Protein AF-A0A495JMK6-F1 (afdb_monomer)

Organism: NCBI:txid589240

Structure (mmCIF, N/CA/C/O backbone):
data_AF-A0A495JMK6-F1
#
_entry.id   AF-A0A495JMK6-F1
#
loop_
_atom_site.group_PDB
_atom_site.id
_atom_site.type_symbol
_atom_site.label_atom_id
_atom_site.label_alt_id
_atom_site.label_comp_id
_atom_site.label_asym_id
_atom_site.label_entity_id
_atom_site.label_seq_id
_atom_site.pdbx_PDB_ins_code
_atom_site.Cartn_x
_atom_site.Cartn_y
_atom_site.Cartn_z
_atom_site.occupancy
_atom_site.B_iso_or_equiv
_atom_site.auth_seq_id
_atom_site.auth_comp_id
_atom_site.auth_asym_id
_atom_site.auth_atom_id
_atom_site.pdbx_PDB_model_num
ATOM 1 N N . MET A 1 1 ? -6.808 -13.377 53.550 1.00 47.50 1 MET A N 1
ATOM 2 C CA . MET A 1 1 ? -8.265 -13.327 53.298 1.00 47.50 1 MET A CA 1
ATOM 3 C C . MET A 1 1 ? -8.614 -11.892 52.942 1.00 47.50 1 MET A C 1
ATOM 5 O O . MET A 1 1 ? -8.334 -11.019 53.750 1.00 47.50 1 MET A O 1
ATOM 9 N N . ALA A 1 2 ? -9.117 -11.623 51.736 1.00 49.78 2 ALA A N 1
ATOM 10 C CA . ALA A 1 2 ? -9.591 -10.285 51.379 1.00 49.78 2 ALA A CA 1
ATOM 11 C C . ALA A 1 2 ? -10.940 -10.031 52.078 1.00 49.78 2 ALA A C 1
ATOM 13 O O . ALA A 1 2 ? -11.838 -10.871 51.999 1.00 49.78 2 ALA A O 1
ATOM 14 N N . ASN A 1 3 ? -11.061 -8.921 52.811 1.00 54.66 3 ASN A N 1
ATOM 15 C CA . ASN A 1 3 ? -12.271 -8.566 53.557 1.00 54.66 3 ASN A CA 1
ATOM 16 C C . ASN A 1 3 ? -13.460 -8.362 52.602 1.00 54.66 3 ASN A C 1
ATOM 18 O O . ASN A 1 3 ? -13.374 -7.572 51.668 1.00 54.66 3 ASN A O 1
ATOM 22 N N . ARG A 1 4 ? -14.594 -9.028 52.868 1.00 61.31 4 ARG A N 1
ATOM 23 C CA . ARG A 1 4 ? -15.828 -8.992 52.044 1.00 61.31 4 ARG A CA 1
ATOM 24 C C . ARG A 1 4 ? -16.606 -7.660 52.111 1.00 61.31 4 ARG A C 1
ATOM 26 O O . ARG A 1 4 ? -17.720 -7.598 51.608 1.00 61.31 4 ARG A O 1
ATOM 33 N N . TRP A 1 5 ? -16.046 -6.617 52.732 1.00 75.12 5 TRP A N 1
ATOM 34 C CA . TRP A 1 5 ? -16.761 -5.381 53.106 1.00 75.12 5 TRP A CA 1
ATOM 35 C C . TRP A 1 5 ? -16.045 -4.085 52.698 1.00 75.12 5 TRP A C 1
ATOM 37 O O . TRP A 1 5 ? -16.540 -3.001 52.982 1.00 75.12 5 TRP A O 1
ATOM 47 N N . THR A 1 6 ? -14.868 -4.172 52.075 1.00 71.94 6 THR A N 1
ATOM 48 C CA . THR A 1 6 ? -14.060 -3.004 51.690 1.00 71.94 6 THR A CA 1
ATOM 49 C C . THR A 1 6 ? -13.760 -3.052 50.200 1.00 71.94 6 THR A C 1
ATOM 51 O O . THR A 1 6 ? -13.301 -4.082 49.708 1.00 71.94 6 THR A O 1
ATOM 54 N N . ALA A 1 7 ? -13.974 -1.941 49.498 1.00 77.38 7 ALA A N 1
ATOM 55 C CA . ALA A 1 7 ? -13.618 -1.777 48.094 1.00 77.38 7 ALA A CA 1
ATOM 56 C C . ALA A 1 7 ? -12.805 -0.490 47.910 1.00 77.38 7 ALA A C 1
ATOM 58 O O . ALA A 1 7 ? -13.081 0.520 48.555 1.00 77.38 7 ALA A O 1
ATOM 59 N N . GLU A 1 8 ? -11.808 -0.533 47.028 1.00 78.25 8 GLU A N 1
ATOM 60 C CA . GLU A 1 8 ? -11.031 0.640 46.633 1.00 78.25 8 GLU A CA 1
ATOM 61 C C . GLU A 1 8 ? -11.663 1.265 45.383 1.00 78.25 8 GLU A C 1
ATOM 63 O O . GLU A 1 8 ? -11.831 0.597 44.360 1.00 78.25 8 GLU A O 1
ATOM 68 N N . PHE A 1 9 ? -12.017 2.548 45.459 1.00 80.38 9 PHE A N 1
ATOM 69 C CA . PHE A 1 9 ? -12.472 3.321 44.307 1.00 80.38 9 PHE A CA 1
ATOM 70 C C . PHE A 1 9 ? -11.291 4.074 43.692 1.00 80.38 9 PHE A C 1
ATOM 72 O O . PHE A 1 9 ? -10.585 4.805 44.385 1.00 80.38 9 PHE A O 1
ATOM 79 N N . ARG A 1 10 ? -11.100 3.937 42.377 1.00 77.12 10 ARG A N 1
ATOM 80 C CA . ARG A 1 10 ? -10.147 4.743 41.605 1.00 77.12 10 ARG A CA 1
ATOM 81 C C . ARG A 1 10 ? -10.838 5.327 40.380 1.00 77.12 10 ARG A C 1
ATOM 83 O O . ARG A 1 10 ? -11.363 4.580 39.555 1.00 77.12 10 ARG A O 1
ATOM 90 N N . LEU A 1 11 ? -10.794 6.652 40.239 1.00 76.50 11 LEU A N 1
ATOM 91 C CA . LEU A 1 11 ? -11.225 7.330 39.019 1.00 76.50 11 LEU A CA 1
ATOM 92 C C . LEU A 1 11 ? -10.199 7.059 37.911 1.00 76.50 11 LEU A C 1
ATOM 94 O O . LEU A 1 11 ? -9.022 7.384 38.054 1.00 76.50 11 LEU A O 1
ATOM 98 N N . SER A 1 12 ? -10.642 6.468 36.803 1.00 82.12 12 SER A N 1
ATOM 99 C CA . SER A 1 12 ? -9.802 6.225 35.630 1.00 82.12 12 SER A CA 1
ATOM 100 C C . SER A 1 12 ? -10.401 6.925 34.419 1.00 82.12 12 SER A C 1
ATOM 102 O O . SER A 1 12 ? -11.342 6.428 33.804 1.00 82.12 12 SER A O 1
ATOM 104 N N . ILE A 1 13 ? -9.824 8.077 34.075 1.00 80.94 13 ILE A N 1
ATOM 105 C CA . ILE A 1 13 ? -10.216 8.873 32.903 1.00 80.94 13 ILE A CA 1
ATOM 106 C C . ILE A 1 13 ? -10.044 8.049 31.621 1.00 80.94 13 ILE A C 1
ATOM 108 O O . ILE A 1 13 ? -10.925 8.023 30.772 1.00 80.94 13 ILE A O 1
ATOM 112 N N . THR A 1 14 ? -8.946 7.301 31.512 1.00 81.56 14 THR A N 1
ATOM 113 C CA . THR A 1 14 ? -8.650 6.456 30.348 1.00 81.56 14 THR A CA 1
ATOM 114 C C . THR A 1 14 ? -9.650 5.319 30.171 1.00 81.56 14 THR A C 1
ATOM 116 O O . THR A 1 14 ? -10.074 5.049 29.051 1.00 81.56 14 THR A O 1
ATOM 119 N N . ARG A 1 15 ? -10.074 4.664 31.259 1.00 81.12 15 ARG A N 1
ATOM 120 C CA . ARG A 1 15 ? -11.127 3.645 31.194 1.00 81.12 15 ARG A CA 1
ATOM 121 C C . ARG A 1 15 ? -12.468 4.262 30.804 1.00 81.12 15 ARG A C 1
ATOM 123 O O . ARG A 1 15 ? -13.121 3.729 29.917 1.00 81.12 15 ARG A O 1
ATOM 130 N N . ALA A 1 16 ? -12.841 5.382 31.423 1.00 86.00 16 ALA A N 1
ATOM 131 C CA . ALA A 1 16 ? -14.082 6.081 31.103 1.00 86.00 16 ALA A CA 1
ATOM 132 C C . ALA A 1 16 ? -14.129 6.510 29.626 1.00 86.00 16 ALA A C 1
ATOM 134 O O . ALA A 1 16 ? -15.129 6.267 28.959 1.00 86.00 16 ALA A O 1
ATOM 135 N N . LEU A 1 17 ? -13.026 7.046 29.089 1.00 86.12 17 LEU A N 1
ATOM 136 C CA . LEU A 1 17 ? -12.910 7.407 27.675 1.00 86.12 17 LEU A CA 1
ATOM 137 C C . LEU A 1 17 ? -13.029 6.181 26.758 1.00 86.12 17 LEU A C 1
ATOM 139 O O . LEU A 1 17 ? -13.771 6.220 25.782 1.00 86.12 17 LEU A O 1
ATOM 143 N N . ALA A 1 18 ? -12.346 5.077 27.081 1.00 86.00 18 ALA A N 1
ATOM 144 C CA . ALA A 1 18 ? -12.454 3.825 26.325 1.00 86.00 18 ALA A CA 1
ATOM 145 C C . ALA A 1 18 ? -13.893 3.282 26.314 1.00 86.00 18 ALA A C 1
ATOM 147 O O . ALA A 1 18 ? -14.382 2.799 25.292 1.00 86.00 18 ALA A O 1
ATOM 148 N N . ASP A 1 19 ? -14.568 3.353 27.464 1.00 87.94 19 ASP A N 1
ATOM 149 C CA . ASP A 1 19 ? -15.947 2.912 27.631 1.00 87.94 19 ASP A CA 1
ATOM 150 C C . ASP A 1 19 ? -16.909 3.794 26.836 1.00 87.94 19 ASP A C 1
ATOM 152 O O . ASP A 1 19 ? -17.755 3.261 26.117 1.00 87.94 19 ASP A O 1
ATOM 156 N N . GLN A 1 20 ? -16.728 5.113 26.884 1.00 90.06 20 GLN A N 1
ATOM 157 C CA . GLN A 1 20 ? -17.524 6.065 26.121 1.00 90.06 20 GLN A CA 1
ATOM 158 C C . GLN A 1 20 ? -17.320 5.892 24.613 1.00 90.06 20 GLN A C 1
ATOM 160 O O . GLN A 1 20 ? -18.305 5.764 23.899 1.00 90.06 20 GLN A O 1
ATOM 165 N N . LEU A 1 21 ? -16.077 5.785 24.127 1.00 90.69 21 LEU A N 1
ATOM 166 C CA . LEU A 1 21 ? -15.790 5.547 22.706 1.00 90.69 21 LEU A CA 1
ATOM 167 C C . LEU A 1 21 ? -16.432 4.252 22.200 1.00 90.69 21 LEU A C 1
ATOM 169 O O . LEU A 1 21 ? -17.079 4.253 21.156 1.00 90.69 21 LEU A O 1
ATOM 173 N N . ALA A 1 22 ? -16.289 3.155 22.949 1.00 89.19 22 ALA A N 1
ATOM 174 C CA . ALA A 1 22 ? -16.908 1.883 22.586 1.00 89.19 22 ALA A CA 1
ATOM 175 C C . ALA A 1 22 ? -18.442 1.976 22.593 1.00 89.19 22 ALA A C 1
ATOM 177 O O . ALA A 1 22 ? -19.087 1.424 21.710 1.00 89.19 22 ALA A O 1
ATOM 178 N N . THR A 1 23 ? -19.021 2.702 23.553 1.00 92.50 23 THR A N 1
ATOM 179 C CA . THR A 1 23 ? -20.473 2.930 23.631 1.00 92.50 23 THR A CA 1
ATOM 180 C C . THR A 1 23 ? -20.973 3.782 22.465 1.00 92.50 23 THR A C 1
ATOM 182 O O . THR A 1 23 ? -22.038 3.498 21.932 1.00 92.50 23 THR A O 1
ATOM 185 N N . THR A 1 24 ? -20.202 4.783 22.029 1.00 93.62 24 THR A N 1
ATOM 186 C CA . THR A 1 24 ? -20.526 5.611 20.858 1.00 93.62 24 THR A CA 1
ATOM 187 C C . THR A 1 24 ? -20.427 4.821 19.553 1.00 93.62 24 THR A C 1
ATOM 189 O O . THR A 1 24 ? -21.242 5.028 18.662 1.00 93.62 24 THR A O 1
ATOM 192 N N . LEU A 1 25 ? -19.452 3.911 19.435 1.00 92.94 25 LEU A N 1
ATOM 193 C CA . LEU A 1 25 ? -19.266 3.065 18.249 1.00 92.94 25 LEU A CA 1
ATOM 194 C C . LEU A 1 25 ? -20.298 1.930 18.155 1.00 92.94 25 LEU A C 1
ATOM 196 O O . LEU A 1 25 ? -20.693 1.569 17.053 1.00 92.94 25 LEU A O 1
ATOM 200 N N . ALA A 1 26 ? -20.728 1.360 19.285 1.00 90.94 26 ALA A N 1
ATOM 201 C CA . ALA A 1 26 ? -21.578 0.167 19.335 1.00 90.94 26 ALA A CA 1
ATOM 202 C C . ALA A 1 26 ? -22.909 0.242 18.552 1.00 90.94 26 ALA A C 1
ATOM 204 O O . ALA A 1 26 ? -23.259 -0.765 17.941 1.00 90.94 26 ALA A O 1
ATOM 205 N N . PRO A 1 27 ? -23.668 1.358 18.554 1.00 93.88 27 PRO A N 1
ATOM 206 C CA . PRO A 1 27 ? -24.923 1.441 17.809 1.00 93.88 27 PRO A CA 1
ATOM 207 C C . PRO A 1 27 ? -24.740 1.797 16.326 1.00 93.88 27 PRO A C 1
ATOM 209 O O . PRO A 1 27 ? -25.738 1.872 15.613 1.00 93.88 27 PRO A O 1
ATOM 212 N N . LEU A 1 28 ? -23.515 2.079 15.863 1.00 96.06 28 LEU A N 1
ATOM 213 C CA . LEU A 1 28 ? -23.278 2.478 14.477 1.00 96.06 28 LEU A CA 1
AT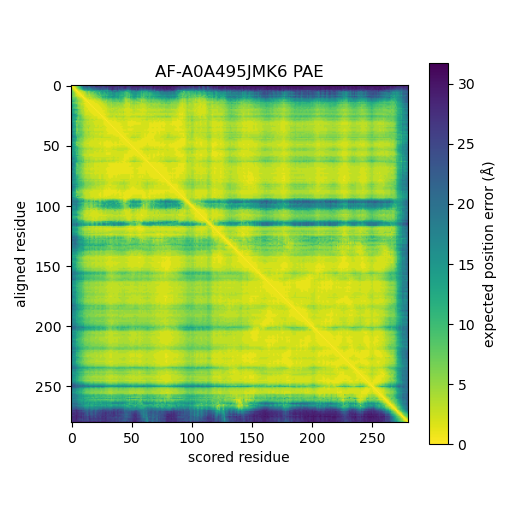OM 214 C C . LEU A 1 28 ? -23.395 1.277 13.536 1.00 96.06 28 LEU A C 1
ATOM 216 O O . LEU A 1 28 ? -22.843 0.208 13.796 1.00 96.06 28 LEU A O 1
ATOM 220 N N . GLU A 1 29 ? -24.065 1.485 12.407 1.00 95.81 29 GLU A N 1
ATOM 221 C CA . GLU A 1 29 ? -24.092 0.526 11.309 1.00 95.81 29 GLU A CA 1
ATOM 222 C C . GLU A 1 29 ? -22.813 0.654 10.474 1.00 95.81 29 GLU A C 1
ATOM 224 O O . GLU A 1 29 ? -22.402 1.758 10.108 1.00 95.81 29 GLU A O 1
ATOM 229 N N . ALA A 1 30 ? -22.159 -0.475 10.197 1.00 97.31 30 ALA A N 1
ATOM 230 C CA . ALA A 1 30 ? -20.905 -0.482 9.458 1.00 97.31 30 ALA A CA 1
ATOM 231 C C . ALA A 1 30 ? -21.151 -0.219 7.966 1.00 97.31 30 ALA A C 1
ATOM 233 O O . ALA A 1 30 ? -21.828 -0.993 7.290 1.00 97.31 30 ALA A O 1
ATOM 234 N N . ALA A 1 31 ? -20.564 0.857 7.444 1.00 98.00 31 ALA A N 1
ATOM 235 C CA . ALA A 1 31 ? -20.679 1.245 6.044 1.00 98.00 31 ALA A CA 1
ATOM 236 C C . ALA A 1 31 ? -19.650 0.500 5.169 1.00 98.00 31 ALA A C 1
ATOM 238 O O . ALA A 1 31 ? -18.552 0.205 5.648 1.00 98.00 31 ALA A O 1
ATOM 239 N N . PRO A 1 32 ? -19.952 0.204 3.891 1.00 98.38 32 PRO A N 1
ATOM 240 C CA . PRO A 1 32 ? -18.970 -0.269 2.910 1.00 98.38 32 PRO A CA 1
ATOM 241 C C . PRO A 1 32 ? -17.727 0.615 2.845 1.00 98.38 32 PRO A C 1
ATOM 243 O O . PRO A 1 32 ? -17.835 1.838 2.778 1.00 98.38 32 PRO A O 1
ATOM 246 N N . LEU A 1 33 ? -16.537 0.005 2.834 1.00 98.31 33 LEU A N 1
ATOM 247 C CA . LEU A 1 33 ? -15.295 0.731 2.574 1.00 98.31 33 LEU A CA 1
ATOM 248 C C . LEU A 1 33 ? -15.191 1.007 1.067 1.00 98.31 33 LEU A C 1
ATOM 250 O O . LEU A 1 33 ? -14.477 0.313 0.354 1.00 98.31 33 LEU A O 1
ATOM 254 N N . THR A 1 34 ? -15.945 1.993 0.581 1.00 97.69 34 THR A N 1
ATOM 255 C CA . THR A 1 34 ? -15.958 2.420 -0.827 1.00 97.69 34 THR A CA 1
ATOM 256 C C . THR A 1 34 ? -15.746 3.929 -0.942 1.00 97.69 34 THR A C 1
ATOM 258 O O . THR A 1 34 ? -16.022 4.653 0.024 1.00 97.69 34 THR A O 1
ATOM 261 N N . PRO A 1 35 ? -15.283 4.445 -2.098 1.00 97.38 35 PRO A N 1
ATOM 262 C CA . PRO A 1 35 ? -15.069 5.878 -2.288 1.00 97.38 35 PRO A CA 1
ATOM 263 C C . PRO A 1 35 ? -16.330 6.708 -2.024 1.00 97.38 35 PRO A C 1
ATOM 265 O O . PRO A 1 35 ? -16.244 7.784 -1.438 1.00 97.38 35 PRO A O 1
ATOM 268 N N . GLU A 1 36 ? -17.506 6.188 -2.381 1.00 97.94 36 GLU A N 1
ATOM 269 C CA . GLU A 1 36 ? -18.791 6.861 -2.183 1.00 97.94 36 GLU A CA 1
ATOM 270 C C . GLU A 1 36 ? -19.064 7.081 -0.692 1.00 97.94 36 GLU A C 1
ATOM 272 O O . GLU A 1 36 ? -19.330 8.207 -0.276 1.00 97.94 36 GLU A O 1
ATOM 277 N N . HIS A 1 37 ? -18.919 6.045 0.138 1.00 98.31 37 HIS A N 1
ATOM 278 C CA . HIS A 1 37 ? -19.137 6.163 1.582 1.00 98.31 37 HIS A CA 1
ATOM 279 C C . HIS A 1 37 ? -18.036 6.986 2.257 1.00 98.31 37 HIS A C 1
ATOM 281 O O . HIS A 1 37 ? -18.332 7.823 3.112 1.00 98.31 37 HIS A O 1
ATOM 287 N N . ILE A 1 38 ? -16.777 6.816 1.839 1.00 98.38 38 ILE A N 1
ATOM 288 C CA . ILE A 1 38 ? -15.648 7.600 2.357 1.00 98.38 38 ILE A CA 1
ATOM 289 C C . ILE A 1 38 ? -15.834 9.097 2.058 1.00 98.38 38 ILE A C 1
ATOM 291 O O . ILE A 1 38 ? -15.540 9.933 2.915 1.00 98.38 38 ILE A O 1
ATOM 295 N N . SER A 1 39 ? -16.394 9.458 0.898 1.00 97.44 39 SER A N 1
ATOM 296 C CA . SER A 1 39 ? -16.648 10.861 0.539 1.00 97.44 39 SER A CA 1
ATOM 297 C C . SER A 1 39 ? -17.633 11.571 1.482 1.00 97.44 39 SER A C 1
ATOM 299 O O . SER A 1 39 ? -17.596 12.795 1.598 1.00 97.44 39 SER A O 1
ATOM 301 N N . THR A 1 40 ? -18.471 10.817 2.207 1.00 97.31 40 THR A N 1
ATOM 302 C CA . THR A 1 40 ? -19.421 11.367 3.193 1.00 97.31 40 THR A CA 1
ATOM 303 C C . THR A 1 40 ? -18.822 11.574 4.588 1.00 97.31 40 THR A C 1
ATOM 305 O O . THR A 1 40 ? -19.423 12.245 5.429 1.00 97.31 40 THR A O 1
ATOM 308 N N . VAL A 1 41 ? -17.632 11.022 4.851 1.00 97.62 41 VAL A N 1
ATOM 309 C CA . VAL A 1 41 ? -16.905 11.211 6.114 1.00 97.62 41 VAL A CA 1
ATOM 310 C C . VAL A 1 41 ? -16.293 12.609 6.136 1.00 97.62 41 VAL A C 1
ATOM 312 O O . VAL A 1 41 ? -15.616 13.013 5.195 1.00 97.62 41 VAL A O 1
ATOM 315 N N . MET A 1 42 ? -16.487 13.355 7.225 1.00 96.50 42 MET A N 1
ATOM 316 C CA . MET A 1 42 ? -15.866 14.670 7.377 1.00 96.50 42 MET A CA 1
ATOM 317 C C . MET A 1 42 ? -14.338 14.522 7.490 1.00 96.50 42 MET A C 1
ATOM 319 O O . MET A 1 42 ? -13.871 13.648 8.230 1.00 96.50 42 MET A O 1
ATOM 323 N N . PRO A 1 43 ? -13.546 15.395 6.841 1.00 96.12 43 PRO A N 1
ATOM 324 C CA . PRO A 1 43 ? -12.086 15.392 6.933 1.00 96.12 43 PRO A CA 1
ATOM 325 C C . PRO A 1 43 ? -11.636 15.972 8.283 1.00 96.12 43 PRO A C 1
ATOM 327 O O . PRO A 1 43 ? -11.111 17.078 8.373 1.00 96.12 43 PRO A O 1
ATOM 330 N N . ARG A 1 44 ? -11.929 15.239 9.359 1.00 94.31 44 ARG A N 1
ATOM 331 C CA . ARG A 1 44 ? -11.658 15.606 10.751 1.00 94.31 44 ARG A CA 1
ATOM 332 C C . ARG A 1 44 ? -10.939 14.474 11.486 1.00 94.31 44 ARG A C 1
ATOM 334 O O . ARG A 1 44 ? -11.046 13.316 11.060 1.00 94.31 44 ARG A O 1
ATOM 341 N N . PRO A 1 45 ? -10.260 14.778 12.602 1.00 93.44 45 PRO A N 1
ATOM 342 C CA . PRO A 1 45 ? -9.618 13.774 13.436 1.00 93.44 45 PRO A CA 1
ATOM 343 C C . PRO A 1 45 ? -10.625 12.811 14.067 1.00 93.44 45 PRO A C 1
ATOM 345 O O . PRO A 1 45 ? -11.801 13.134 14.272 1.00 93.44 45 PRO A O 1
ATOM 348 N N . GLY A 1 46 ? -10.160 11.608 14.395 1.00 93.62 46 GLY A N 1
ATOM 349 C CA . GLY A 1 46 ? -11.001 10.616 15.048 1.00 93.62 46 GLY A CA 1
ATOM 350 C C . GLY A 1 46 ? -10.430 9.207 15.074 1.00 93.62 46 GLY A C 1
ATOM 351 O O . GLY A 1 46 ? -9.258 8.965 14.773 1.00 93.62 46 GLY A O 1
ATOM 352 N N . VAL A 1 47 ? -11.297 8.262 15.431 1.00 94.88 47 VAL A N 1
ATOM 353 C CA . VAL A 1 47 ? -10.996 6.828 15.485 1.00 94.88 47 VAL A CA 1
ATOM 354 C C . VAL A 1 47 ? -11.971 6.068 14.599 1.00 94.88 47 VAL A C 1
ATOM 356 O O . VAL A 1 47 ? -13.147 6.416 14.511 1.00 94.88 47 VAL A O 1
ATOM 359 N N . TYR A 1 48 ? -11.489 5.010 13.959 1.00 96.19 48 TYR A N 1
ATOM 360 C CA . TYR A 1 48 ? -12.285 4.107 13.139 1.00 96.19 48 TYR A CA 1
ATOM 361 C C . TYR A 1 48 ? -11.999 2.651 13.487 1.00 96.19 48 TYR A C 1
ATOM 363 O O . TYR A 1 48 ? -10.958 2.303 14.053 1.00 96.19 48 TYR A O 1
ATOM 371 N N . VAL A 1 49 ? -12.949 1.800 13.121 1.00 96.94 49 VAL A N 1
ATOM 372 C CA . VAL A 1 49 ? -12.848 0.347 13.206 1.00 96.94 49 VAL A CA 1
ATOM 373 C C . VAL A 1 49 ? -13.133 -0.216 11.821 1.00 96.94 49 VAL A C 1
ATOM 375 O O . VAL A 1 49 ? -14.117 0.184 11.202 1.00 96.94 49 VAL A O 1
ATOM 378 N N . LEU A 1 50 ? -12.278 -1.120 11.347 1.00 97.88 50 LEU A N 1
ATOM 379 C CA . LEU A 1 50 ? -12.504 -1.897 10.131 1.00 97.88 50 LEU A CA 1
ATOM 380 C C . LEU A 1 50 ? -13.012 -3.287 10.491 1.00 97.88 50 LEU A C 1
ATOM 382 O O . LEU A 1 50 ? -12.565 -3.897 11.471 1.00 97.88 50 LEU A O 1
ATOM 386 N N . PHE A 1 51 ? -13.895 -3.786 9.641 1.00 97.25 51 PHE A N 1
ATOM 387 C CA . PHE A 1 51 ? -14.458 -5.119 9.714 1.00 97.25 51 PHE A CA 1
ATOM 388 C C . PHE A 1 51 ? -14.198 -5.846 8.402 1.00 97.25 51 PHE A C 1
ATOM 390 O O . PHE A 1 51 ? -14.210 -5.213 7.347 1.00 97.25 51 PHE A O 1
ATOM 397 N N . LEU A 1 52 ? -13.995 -7.153 8.489 1.00 96.69 52 LEU A N 1
ATOM 398 C CA . LEU A 1 52 ? -13.968 -8.083 7.366 1.00 96.69 52 LEU A CA 1
ATOM 399 C C . LEU A 1 52 ? -14.951 -9.203 7.706 1.00 96.69 52 LEU A C 1
ATOM 401 O O . LEU A 1 52 ? -14.881 -9.735 8.813 1.00 96.69 52 LEU A O 1
ATOM 405 N N . ASP A 1 53 ? -15.892 -9.502 6.812 1.00 95.12 53 ASP A N 1
ATOM 406 C CA . ASP A 1 53 ? -16.930 -10.523 7.039 1.00 95.12 53 ASP A CA 1
ATOM 407 C C . ASP A 1 53 ? -17.731 -10.307 8.339 1.00 95.12 53 ASP A C 1
ATOM 409 O O . ASP A 1 53 ? -18.142 -11.238 9.030 1.00 95.12 53 ASP A O 1
ATOM 413 N N . GLY A 1 54 ? -17.935 -9.039 8.715 1.00 93.69 54 GLY A N 1
ATOM 414 C CA . GLY A 1 54 ? -18.621 -8.650 9.952 1.00 93.69 54 GLY A CA 1
ATOM 415 C C . GLY A 1 54 ? -17.779 -8.777 11.230 1.00 93.69 54 GLY A C 1
ATOM 416 O O . GLY A 1 54 ? -18.205 -8.303 12.285 1.00 93.69 54 GLY A O 1
ATOM 417 N N . GLU A 1 55 ? -16.568 -9.331 11.161 1.00 94.25 55 GLU A N 1
ATOM 418 C CA . GLU A 1 55 ? -15.649 -9.406 12.295 1.00 94.25 55 GLU A CA 1
ATOM 419 C C . GLU A 1 55 ? -14.747 -8.174 12.364 1.00 94.25 55 GLU A C 1
ATOM 421 O O . GLU A 1 55 ? -14.204 -7.720 11.359 1.00 94.25 55 GLU A O 1
ATOM 426 N N . ARG A 1 56 ? -14.536 -7.629 13.569 1.00 95.00 56 ARG A N 1
ATOM 427 C CA . ARG A 1 56 ? -13.574 -6.533 13.769 1.00 95.00 56 ARG A CA 1
ATOM 428 C C . ARG A 1 56 ? -12.172 -7.039 13.448 1.00 95.00 56 ARG A C 1
ATOM 430 O O . ARG A 1 56 ? -11.711 -7.994 14.054 1.00 95.00 56 ARG A O 1
ATOM 437 N N . VAL A 1 57 ? -11.462 -6.360 12.554 1.00 95.88 57 VAL A N 1
ATOM 438 C CA . VAL A 1 57 ? -10.087 -6.742 12.191 1.00 95.88 57 VAL A CA 1
ATOM 439 C C . VAL A 1 57 ? -9.058 -5.696 12.581 1.00 95.88 57 VAL A C 1
ATOM 441 O O . VAL A 1 57 ? -7.930 -6.058 12.925 1.00 95.88 57 VAL A O 1
ATOM 444 N N . TYR A 1 58 ? -9.444 -4.418 12.590 1.00 96.00 58 TYR A N 1
ATOM 445 C CA . TYR A 1 58 ? -8.534 -3.306 12.838 1.00 96.00 58 TYR A CA 1
ATOM 446 C C . TYR A 1 58 ? -9.216 -2.151 13.573 1.00 96.00 58 TYR A C 1
ATOM 448 O O . TYR A 1 58 ? -10.353 -1.803 13.277 1.00 96.00 58 TYR A O 1
ATOM 456 N N . VAL A 1 59 ? -8.491 -1.504 14.476 1.00 95.56 59 VAL A N 1
ATOM 457 C CA . VAL A 1 59 ? -8.820 -0.191 15.042 1.00 95.56 59 VAL A CA 1
ATOM 458 C C . VAL A 1 59 ? -7.705 0.762 14.660 1.00 95.56 59 VAL A C 1
ATOM 460 O O . VAL A 1 59 ? -6.540 0.423 14.828 1.00 95.56 59 VAL A O 1
ATOM 463 N N . GLY A 1 60 ? -8.029 1.954 14.185 1.00 93.94 60 GLY A N 1
ATOM 464 C CA . GLY A 1 60 ? -7.011 2.954 13.889 1.00 93.94 60 GLY A CA 1
ATOM 465 C C . GLY A 1 60 ? -7.484 4.357 14.212 1.00 93.94 60 GLY A C 1
ATOM 466 O O . GLY A 1 60 ? -8.674 4.601 14.383 1.00 93.94 60 GLY A O 1
ATOM 467 N N . LYS A 1 61 ? -6.540 5.294 14.269 1.00 92.69 61 LYS A N 1
ATOM 468 C CA . LYS A 1 61 ? -6.827 6.726 14.385 1.00 92.69 61 LYS A CA 1
ATOM 469 C C . LYS A 1 61 ? -6.419 7.492 13.138 1.00 92.69 61 LYS A C 1
ATOM 471 O O . LYS A 1 61 ? -5.637 6.998 12.321 1.00 92.69 61 LYS A O 1
ATOM 476 N N . ALA A 1 62 ? -6.948 8.701 13.032 1.00 92.06 62 ALA A N 1
ATOM 477 C CA . ALA A 1 62 ? -6.450 9.741 12.151 1.00 92.06 62 ALA A CA 1
ATOM 478 C C . ALA A 1 62 ? -6.327 11.035 12.961 1.00 92.06 62 ALA A C 1
ATOM 480 O O . ALA A 1 62 ? -7.315 11.480 13.542 1.00 92.06 62 ALA A O 1
ATOM 481 N N . ALA A 1 63 ? -5.131 11.628 13.002 1.00 89.25 63 ALA A N 1
ATOM 482 C CA . ALA A 1 63 ? -4.904 12.877 13.734 1.00 89.25 63 ALA A CA 1
ATOM 483 C C . ALA A 1 63 ? -5.378 14.121 12.969 1.00 89.25 63 ALA A C 1
ATOM 485 O O . ALA A 1 63 ? -5.592 15.155 13.583 1.00 89.25 63 ALA A O 1
ATOM 486 N N . ARG A 1 64 ? -5.528 14.030 11.639 1.00 90.12 64 ARG A N 1
ATOM 487 C CA . ARG A 1 64 ? -5.977 15.140 10.779 1.00 90.12 64 ARG A CA 1
ATOM 488 C C . ARG A 1 64 ? -7.300 14.835 10.083 1.00 90.12 64 ARG A C 1
ATOM 490 O O . ARG A 1 64 ? -8.264 15.571 10.247 1.00 90.12 64 ARG A O 1
ATOM 497 N N . SER A 1 65 ? -7.357 13.736 9.333 1.00 95.00 65 SER A N 1
ATOM 498 C CA . SER A 1 65 ? -8.494 13.429 8.460 1.00 95.00 65 SER A CA 1
ATOM 499 C C . SER A 1 65 ? -8.812 11.936 8.452 1.00 95.00 65 SER A C 1
ATOM 501 O O . SER A 1 65 ? -8.040 11.117 7.944 1.00 95.00 65 SER A O 1
ATOM 503 N N . LEU A 1 66 ? -9.969 11.570 9.014 1.00 96.19 66 LEU A N 1
ATOM 504 C CA . LEU A 1 66 ? -10.529 10.222 8.893 1.00 96.19 66 LEU A CA 1
ATOM 505 C C . LEU A 1 66 ? -10.775 9.843 7.429 1.00 96.19 66 LEU A C 1
ATOM 507 O O . LEU A 1 66 ? -10.496 8.709 7.049 1.00 96.19 66 LEU A O 1
ATOM 511 N N . GLN A 1 67 ? -11.244 10.791 6.615 1.00 97.44 67 GLN A N 1
ATOM 512 C CA . GLN A 1 67 ? -11.492 10.582 5.189 1.00 97.44 67 GLN A CA 1
ATOM 513 C C . GLN A 1 67 ? -10.218 10.148 4.447 1.00 97.44 67 GLN A C 1
ATOM 515 O O . GLN A 1 67 ? -10.234 9.138 3.740 1.00 97.44 67 GLN A O 1
ATOM 520 N N . ASP A 1 68 ? -9.094 10.838 4.664 1.00 96.75 68 ASP A N 1
ATOM 521 C CA . ASP A 1 68 ? -7.822 10.495 4.011 1.00 96.75 68 ASP A CA 1
ATOM 522 C C . ASP A 1 68 ? -7.309 9.138 4.488 1.00 96.75 68 ASP A C 1
ATOM 524 O O . ASP A 1 68 ? -6.880 8.302 3.692 1.00 96.75 68 ASP A O 1
ATOM 528 N N . ARG A 1 69 ? -7.386 8.881 5.799 1.00 96.31 69 ARG A N 1
ATOM 529 C CA . ARG A 1 69 ? -6.890 7.628 6.372 1.00 96.31 69 ARG A CA 1
ATOM 530 C C . ARG A 1 69 ? -7.706 6.420 5.911 1.00 96.31 69 ARG A C 1
ATOM 532 O O . ARG A 1 69 ? -7.125 5.378 5.622 1.00 96.31 69 ARG A O 1
ATOM 539 N N . LEU A 1 70 ? -9.028 6.554 5.814 1.00 97.94 70 LEU A N 1
ATOM 540 C CA . LEU A 1 70 ? -9.899 5.516 5.257 1.00 97.94 70 LEU A CA 1
ATOM 541 C C . LEU A 1 70 ? -9.650 5.325 3.757 1.00 97.94 70 LEU A C 1
ATOM 543 O O . LEU A 1 70 ? -9.600 4.184 3.306 1.00 97.94 70 LEU A O 1
ATOM 547 N N . SER A 1 71 ? -9.397 6.404 3.009 1.00 97.19 71 SER A N 1
ATOM 548 C CA . SER A 1 71 ? -9.004 6.326 1.593 1.00 97.19 71 SER A CA 1
ATOM 549 C C . SER A 1 71 ? -7.690 5.561 1.406 1.00 97.19 71 SER A C 1
ATOM 551 O O . SER A 1 71 ? -7.584 4.723 0.515 1.00 97.19 71 SER A O 1
ATOM 553 N N . GLN A 1 72 ? -6.699 5.780 2.277 1.00 95.50 72 GLN A N 1
ATOM 554 C CA . GLN A 1 72 ? -5.441 5.022 2.265 1.00 95.50 72 GLN A CA 1
ATOM 555 C C . GLN A 1 72 ? -5.669 3.526 2.520 1.00 95.50 72 GLN A C 1
ATOM 557 O O . GLN A 1 72 ? -5.044 2.693 1.864 1.00 95.50 72 GLN A O 1
ATOM 562 N N . HIS A 1 73 ? -6.564 3.171 3.448 1.00 96.88 73 HIS A N 1
ATOM 563 C CA . HIS A 1 73 ? -6.910 1.768 3.706 1.00 96.88 73 HIS A CA 1
ATOM 564 C C . HIS A 1 73 ? -7.684 1.138 2.560 1.00 96.88 73 HIS A C 1
ATOM 566 O O . HIS A 1 73 ? -7.375 0.010 2.191 1.00 96.88 73 HIS A O 1
ATOM 572 N N . TYR A 1 74 ? -8.631 1.871 1.972 1.00 97.25 74 TYR A N 1
ATOM 573 C CA . TYR A 1 74 ? -9.333 1.456 0.762 1.00 97.25 74 TYR A CA 1
ATOM 574 C C . TYR A 1 74 ? -8.337 1.103 -0.343 1.00 97.25 74 TYR A C 1
ATOM 576 O O . TYR A 1 74 ? -8.356 -0.022 -0.831 1.00 97.25 74 TYR A O 1
ATOM 584 N N . GLN A 1 75 ? -7.412 2.019 -0.655 1.00 95.19 75 GLN A N 1
ATOM 585 C CA . GLN A 1 75 ? -6.368 1.782 -1.653 1.00 95.19 75 GLN A CA 1
ATOM 586 C C . GLN A 1 75 ? -5.499 0.580 -1.274 1.00 95.19 75 GLN A C 1
ATOM 588 O O . GLN A 1 75 ? -5.289 -0.315 -2.078 1.00 95.19 75 GLN A O 1
ATOM 593 N N . LYS A 1 76 ? -5.040 0.491 -0.021 1.00 95.25 76 LYS A N 1
ATOM 594 C CA . LYS A 1 76 ? -4.198 -0.629 0.413 1.00 95.25 76 LYS A CA 1
ATOM 595 C C . LYS A 1 76 ? -4.882 -1.985 0.243 1.00 95.25 76 LYS A C 1
ATOM 597 O O . LYS A 1 76 ? -4.179 -2.942 -0.075 1.00 95.25 76 LYS A O 1
ATOM 602 N N . ILE A 1 77 ? -6.181 -2.079 0.532 1.00 97.06 77 ILE A N 1
ATOM 603 C CA . ILE A 1 77 ? -6.948 -3.331 0.514 1.00 97.06 77 ILE A CA 1
ATOM 604 C C . ILE A 1 77 ? -7.406 -3.683 -0.905 1.00 97.06 77 ILE A C 1
ATOM 606 O O . ILE A 1 77 ? -7.341 -4.854 -1.265 1.00 97.06 77 ILE A O 1
ATOM 610 N N . SER A 1 78 ? -7.799 -2.700 -1.724 1.00 96.25 78 SER A N 1
ATOM 611 C CA . SER A 1 78 ? -8.221 -2.931 -3.116 1.00 96.25 78 SER A CA 1
ATOM 612 C C . SER A 1 78 ? -7.125 -3.570 -3.971 1.00 96.25 78 SER A C 1
ATOM 614 O O . SER A 1 78 ? -7.414 -4.245 -4.952 1.00 96.25 78 SER A O 1
ATOM 616 N N . GLY A 1 79 ? -5.864 -3.386 -3.577 1.00 95.81 79 GLY A N 1
ATOM 617 C CA . GLY A 1 79 ? -4.701 -3.990 -4.211 1.00 95.81 79 GLY A CA 1
ATOM 618 C C . GLY A 1 79 ? -4.296 -5.363 -3.703 1.00 95.81 79 GLY A C 1
ATOM 619 O O . GLY A 1 79 ? -3.162 -5.761 -3.971 1.00 95.81 79 GLY A O 1
ATOM 620 N N . ARG A 1 80 ? -5.121 -6.052 -2.904 1.00 97.06 80 ARG A N 1
ATOM 621 C CA . ARG A 1 80 ? -4.752 -7.326 -2.268 1.00 97.06 80 ARG A CA 1
ATOM 622 C C . ARG A 1 80 ? -5.462 -8.514 -2.884 1.00 97.06 80 ARG A C 1
ATOM 624 O O . ARG A 1 80 ? -6.649 -8.475 -3.170 1.00 97.06 80 ARG A O 1
ATOM 631 N N . SER A 1 81 ? -4.725 -9.610 -2.996 1.00 96.12 81 SER A N 1
ATOM 632 C CA . SER A 1 81 ? -5.281 -10.934 -3.248 1.00 96.12 81 SER A CA 1
ATOM 633 C C . SER A 1 81 ? -5.762 -11.573 -1.944 1.00 96.12 81 SER A C 1
ATOM 635 O O . SER A 1 81 ? -5.137 -11.415 -0.894 1.00 96.12 81 SER A O 1
ATOM 637 N N . GLY A 1 82 ? -6.849 -12.342 -2.019 1.00 94.19 82 GLY A N 1
ATOM 638 C CA . GLY A 1 82 ? -7.385 -13.093 -0.878 1.00 94.19 82 GLY A CA 1
ATOM 639 C C . GLY A 1 82 ? -8.256 -12.281 0.087 1.00 94.19 82 GLY A C 1
ATOM 640 O O . GLY A 1 82 ? -8.614 -12.806 1.136 1.00 94.19 82 GLY A O 1
ATOM 641 N N . ILE A 1 83 ? -8.603 -11.038 -0.261 1.00 94.50 83 ILE A N 1
ATOM 642 C CA . ILE A 1 83 ? -9.632 -10.231 0.410 1.00 94.50 83 ILE A CA 1
ATOM 643 C C . ILE A 1 83 ? -10.604 -9.752 -0.665 1.00 94.50 83 ILE A C 1
ATOM 645 O O . ILE A 1 83 ? -10.160 -9.178 -1.658 1.00 94.50 83 ILE A O 1
ATOM 649 N N . ASP A 1 84 ? -11.906 -9.942 -0.465 1.00 94.31 84 ASP A N 1
ATOM 650 C CA . ASP A 1 84 ? -12.912 -9.229 -1.250 1.00 94.31 84 ASP A CA 1
ATOM 651 C C . ASP A 1 84 ? -13.210 -7.887 -0.570 1.00 94.31 84 ASP A C 1
ATOM 653 O O . ASP A 1 84 ? -13.594 -7.812 0.599 1.00 94.31 84 ASP A O 1
ATOM 657 N N . LEU A 1 85 ? -13.008 -6.793 -1.302 1.00 94.69 85 LEU A N 1
ATOM 658 C CA . LEU A 1 85 ? -13.262 -5.446 -0.801 1.00 94.69 85 LEU A CA 1
ATOM 659 C C . LEU A 1 85 ? -14.745 -5.229 -0.456 1.00 94.69 85 LEU A C 1
ATOM 661 O O . LEU A 1 85 ? -15.060 -4.409 0.409 1.00 94.69 85 LEU A O 1
ATOM 665 N N . ASN A 1 86 ? -15.651 -5.991 -1.078 1.00 95.69 86 ASN A N 1
ATOM 666 C CA . ASN A 1 86 ? -17.081 -5.953 -0.782 1.00 95.69 86 ASN A CA 1
ATOM 667 C C . ASN A 1 86 ? -17.416 -6.456 0.624 1.00 95.69 86 ASN A C 1
ATOM 669 O O . ASN A 1 86 ? -18.467 -6.072 1.144 1.00 95.69 86 ASN A O 1
ATOM 673 N N . ASP A 1 87 ? -16.527 -7.223 1.253 1.00 97.00 87 ASP A N 1
ATOM 674 C CA . ASP A 1 87 ? -16.692 -7.738 2.615 1.00 97.00 87 ASP A CA 1
ATOM 675 C C . ASP A 1 87 ? -16.082 -6.807 3.670 1.00 97.00 87 ASP A C 1
ATOM 677 O O . ASP A 1 87 ? -16.235 -7.022 4.877 1.00 97.00 87 ASP A O 1
ATOM 681 N N . VAL A 1 88 ? -15.432 -5.722 3.231 1.00 98.25 88 VAL A N 1
ATOM 682 C CA . VAL A 1 88 ? -14.813 -4.744 4.123 1.00 98.25 88 VAL A CA 1
ATOM 683 C C . VAL A 1 88 ? -15.783 -3.617 4.454 1.00 98.25 88 VAL A C 1
ATOM 685 O O . VAL A 1 88 ? -16.415 -2.990 3.592 1.00 98.25 88 VAL A O 1
ATOM 688 N N . ARG A 1 89 ? -15.914 -3.350 5.751 1.00 98.56 89 ARG A N 1
ATOM 689 C CA . ARG A 1 89 ? -16.799 -2.317 6.299 1.00 98.56 89 ARG A CA 1
ATOM 690 C C . ARG A 1 89 ? -16.053 -1.456 7.311 1.00 98.56 89 ARG A C 1
ATOM 692 O O . ARG A 1 89 ? -15.039 -1.881 7.866 1.00 98.56 89 ARG A O 1
ATOM 699 N N . PHE A 1 90 ? -16.561 -0.260 7.590 1.00 98.50 90 PHE A N 1
ATOM 700 C CA . PHE A 1 90 ? -16.018 0.609 8.628 1.00 98.50 90 PHE A CA 1
ATOM 701 C C . PHE A 1 90 ? -17.103 1.310 9.449 1.00 98.50 90 PHE A C 1
ATOM 703 O O . PHE A 1 90 ? -18.198 1.587 8.966 1.00 98.50 90 PHE A O 1
ATOM 710 N N . VAL A 1 91 ? -16.759 1.641 10.693 1.00 98.06 91 VAL A N 1
ATOM 711 C CA . VAL A 1 91 ? -17.426 2.698 11.469 1.00 98.06 91 VAL A CA 1
ATOM 712 C C . VAL A 1 91 ? -16.381 3.691 11.958 1.00 98.06 91 VAL A C 1
ATOM 714 O O . VAL A 1 91 ? -15.213 3.330 12.129 1.00 98.06 91 VAL A O 1
ATOM 717 N N . CYS A 1 92 ? -16.777 4.935 12.215 1.00 97.00 92 CYS A N 1
ATOM 718 C CA . CYS A 1 92 ? -15.875 5.945 12.756 1.00 97.00 92 CYS A CA 1
ATOM 719 C C . CYS A 1 92 ? -16.579 6.913 13.705 1.00 97.00 92 CYS A C 1
ATOM 721 O O . CYS A 1 92 ? -17.777 7.163 13.595 1.00 97.00 92 CYS A O 1
ATOM 723 N N . VAL A 1 93 ? -15.800 7.487 14.616 1.00 94.88 93 VAL A N 1
ATOM 724 C CA . VAL A 1 93 ? -16.216 8.554 15.525 1.00 94.88 93 VAL A CA 1
ATOM 725 C C . VAL A 1 93 ? -15.210 9.692 15.452 1.00 94.88 93 VAL A C 1
ATOM 727 O O . VAL A 1 93 ? -13.998 9.466 15.483 1.00 94.88 93 VAL A O 1
ATOM 730 N N . TYR A 1 94 ? -15.717 10.918 15.364 1.00 93.69 94 TYR A N 1
ATOM 731 C CA . TYR A 1 94 ? -14.885 12.111 15.452 1.00 93.69 94 TYR A CA 1
ATOM 732 C C . TYR A 1 94 ? -14.443 12.313 16.896 1.00 93.69 94 TYR A C 1
ATOM 734 O O . TYR A 1 94 ? -15.223 12.114 17.830 1.00 93.69 94 TYR A O 1
ATOM 742 N N . VAL A 1 95 ? -13.187 12.699 17.065 1.00 88.25 95 VAL A N 1
ATOM 743 C CA . VAL A 1 95 ? -12.594 12.987 18.368 1.00 88.25 95 VAL A CA 1
ATOM 744 C C . VAL A 1 95 ? -11.971 14.369 18.269 1.00 88.25 95 VAL A C 1
ATOM 746 O O . VAL A 1 95 ? -11.274 14.651 17.296 1.00 88.25 95 VAL A O 1
ATOM 749 N N . ASP A 1 96 ? -12.255 15.237 19.239 1.00 82.00 96 ASP A N 1
ATOM 750 C CA . ASP A 1 96 ? -11.640 16.564 19.282 1.00 82.00 96 ASP A CA 1
ATOM 751 C C . ASP A 1 96 ? -10.116 16.448 19.430 1.00 82.00 96 ASP A C 1
ATOM 753 O O . ASP A 1 96 ? -9.618 15.548 20.110 1.00 82.00 96 ASP A O 1
ATOM 757 N N . GLU A 1 97 ? -9.376 17.358 18.792 1.00 64.94 97 GLU A N 1
ATOM 758 C CA . GLU A 1 97 ? -7.906 17.317 18.700 1.00 64.94 97 GLU A CA 1
ATOM 759 C C . GLU A 1 97 ? -7.227 17.227 20.075 1.00 64.94 97 GLU A C 1
ATOM 761 O O . GLU A 1 97 ? -6.271 16.470 20.250 1.00 64.94 97 GLU A O 1
ATOM 766 N N . ASP A 1 98 ? -7.792 17.900 21.080 1.00 71.88 98 ASP A N 1
ATOM 767 C CA . ASP A 1 98 ? -7.296 17.899 22.461 1.00 71.88 98 ASP A CA 1
ATOM 768 C C . ASP A 1 98 ? -7.312 16.504 23.119 1.00 71.88 98 ASP A C 1
ATOM 770 O O . ASP A 1 98 ? -6.599 16.253 24.095 1.00 71.88 98 ASP A O 1
ATOM 774 N N . LEU A 1 99 ? -8.108 15.570 22.589 1.00 71.50 99 LEU A N 1
ATOM 775 C CA . LEU A 1 99 ? -8.220 14.199 23.085 1.00 71.50 99 LEU A CA 1
ATOM 776 C C . LEU A 1 99 ? -7.284 13.210 22.365 1.00 71.50 99 LEU A C 1
ATOM 778 O O . LEU A 1 99 ? -7.160 12.073 22.831 1.00 71.50 99 LEU A O 1
ATOM 782 N N . ASP A 1 100 ? -6.575 13.600 21.295 1.00 70.44 100 ASP A N 1
ATOM 783 C CA . ASP A 1 100 ? -5.611 12.706 20.617 1.00 70.44 100 ASP A CA 1
ATOM 784 C C . ASP A 1 100 ? -4.441 12.327 21.542 1.00 70.44 100 ASP A C 1
ATOM 786 O O . ASP A 1 100 ? -3.967 11.187 21.530 1.00 70.44 100 ASP A O 1
ATOM 790 N N . ALA A 1 101 ? -4.057 13.236 22.449 1.00 67.38 101 ALA A N 1
ATOM 791 C CA . ALA A 1 101 ? -3.045 12.995 23.480 1.00 67.38 101 ALA A CA 1
ATOM 792 C C . ALA A 1 101 ? -3.379 11.799 24.397 1.00 67.38 101 ALA A C 1
ATOM 794 O O . ALA A 1 101 ? -2.480 11.189 24.978 1.00 67.38 101 ALA A O 1
ATOM 795 N N . ALA A 1 102 ? -4.658 11.424 24.513 1.00 70.88 102 ALA A N 1
ATOM 796 C CA . ALA A 1 102 ? -5.096 10.277 25.306 1.00 70.88 102 ALA A CA 1
ATOM 797 C C . ALA A 1 102 ? -4.927 8.923 24.585 1.00 70.88 102 ALA A C 1
ATOM 799 O O . ALA A 1 102 ? -5.240 7.883 25.171 1.00 70.88 102 ALA A O 1
ATOM 800 N N . ALA A 1 103 ? -4.442 8.919 23.337 1.00 81.50 103 ALA A N 1
ATOM 801 C CA . ALA A 1 103 ? -4.293 7.737 22.488 1.00 81.50 103 ALA A CA 1
ATOM 802 C C . ALA A 1 103 ? -5.577 6.87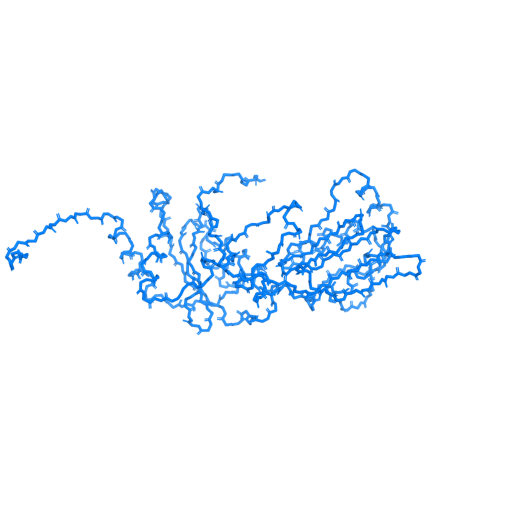4 22.436 1.00 81.50 103 ALA A C 1
ATOM 804 O O . ALA A 1 103 ? -5.551 5.692 22.806 1.00 81.50 103 ALA A O 1
ATOM 805 N N . PRO A 1 104 ? -6.713 7.439 21.980 1.00 82.31 104 PRO A N 1
ATOM 806 C CA . PRO A 1 104 ? -8.030 6.796 22.050 1.00 82.31 104 PRO A CA 1
ATOM 807 C C . PRO A 1 104 ? -8.087 5.437 21.329 1.00 82.31 104 PRO A C 1
ATOM 809 O O . PRO A 1 104 ? -8.739 4.502 21.796 1.00 82.31 104 PRO A O 1
ATOM 812 N N . GLU A 1 105 ? -7.324 5.277 20.248 1.00 88.81 105 GLU A N 1
ATOM 813 C CA . GLU A 1 105 ? -7.114 3.996 19.565 1.00 88.81 105 GLU A CA 1
ATOM 814 C C . GLU A 1 105 ? -6.492 2.935 20.489 1.00 88.81 105 GLU A C 1
ATOM 816 O O . GLU A 1 105 ? -7.026 1.834 20.596 1.00 88.81 105 GLU A O 1
ATOM 821 N N . LYS A 1 106 ? -5.397 3.249 21.202 1.00 87.19 106 LYS A N 1
ATOM 822 C CA . LYS A 1 106 ? -4.717 2.293 22.100 1.00 87.19 106 LYS A CA 1
ATOM 823 C C . LYS A 1 106 ? -5.661 1.811 23.207 1.00 87.19 106 LYS A C 1
ATOM 825 O O . LYS A 1 106 ? -5.624 0.638 23.592 1.00 87.19 106 LYS A O 1
ATOM 830 N N . LEU A 1 107 ? -6.531 2.698 23.691 1.00 87.88 107 LEU A N 1
ATOM 831 C CA . LEU A 1 107 ? -7.564 2.374 24.674 1.00 87.88 107 LEU A CA 1
ATOM 832 C C . LEU A 1 107 ? -8.610 1.400 24.110 1.00 87.88 107 LEU A C 1
ATOM 834 O O . LEU A 1 107 ? -8.915 0.394 24.756 1.00 87.88 107 LEU A O 1
ATOM 838 N N . LEU A 1 108 ? -9.102 1.651 22.894 1.00 88.88 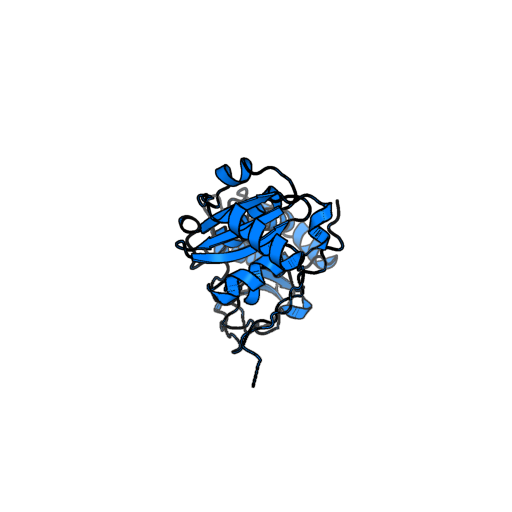108 LEU A N 1
ATOM 839 C CA . LEU A 1 108 ? -10.049 0.768 22.207 1.00 88.88 108 LEU A CA 1
ATOM 840 C C . LEU A 1 108 ? -9.433 -0.587 21.846 1.00 88.88 108 LEU A C 1
ATOM 842 O O . LEU A 1 108 ? -10.048 -1.616 22.105 1.00 88.88 108 LEU A O 1
ATOM 846 N N . ILE A 1 109 ? -8.194 -0.613 21.350 1.00 88.38 109 ILE A N 1
ATOM 847 C CA . ILE A 1 109 ? -7.431 -1.845 21.087 1.00 88.38 109 ILE A CA 1
ATOM 848 C C . ILE A 1 109 ? -7.351 -2.699 22.351 1.00 88.38 109 ILE A C 1
ATOM 850 O O . ILE A 1 109 ? -7.640 -3.896 22.315 1.00 88.38 109 ILE A O 1
ATOM 854 N N . LYS A 1 110 ? -6.968 -2.097 23.486 1.00 87.62 110 LYS A N 1
ATOM 855 C CA . LYS A 1 110 ? -6.879 -2.810 24.767 1.00 87.62 110 LYS A CA 1
ATOM 856 C C . LYS A 1 110 ? -8.237 -3.366 25.192 1.00 87.62 110 LYS A C 1
ATOM 858 O O . LYS A 1 110 ? -8.289 -4.483 25.702 1.00 87.62 110 LYS A O 1
ATOM 863 N N . LYS A 1 111 ? -9.308 -2.596 24.992 1.00 86.25 111 LYS A N 1
ATOM 864 C CA . LYS A 1 111 ? -10.671 -3.010 25.327 1.00 86.25 111 LYS A CA 1
ATOM 865 C C . LYS A 1 111 ? -11.147 -4.172 24.454 1.00 86.25 111 LYS A C 1
ATOM 867 O O . LYS A 1 111 ? -11.583 -5.178 25.002 1.00 86.25 111 LYS A O 1
ATOM 872 N N . TYR A 1 112 ? -11.021 -4.072 23.132 1.00 87.44 112 TYR A N 1
ATOM 873 C CA . TYR A 1 112 ? -11.498 -5.116 22.224 1.00 87.44 112 TYR A CA 1
ATOM 874 C C . TYR A 1 112 ? -10.683 -6.403 22.335 1.00 87.44 112 TYR A C 1
ATOM 876 O O . TYR A 1 112 ? -11.277 -7.469 22.370 1.00 87.44 112 TYR A O 1
ATOM 884 N N . ARG A 1 113 ? -9.359 -6.351 22.545 1.00 84.69 113 ARG A N 1
ATOM 885 C CA . ARG A 1 113 ? -8.550 -7.575 22.754 1.00 84.69 113 ARG A CA 1
ATOM 886 C C . ARG A 1 113 ? -8.976 -8.431 23.948 1.00 84.69 113 ARG A C 1
ATOM 888 O O . ARG A 1 113 ? -8.554 -9.579 24.034 1.00 84.69 113 ARG A O 1
ATOM 895 N N . ALA A 1 114 ? -9.748 -7.888 24.889 1.00 76.31 114 ALA A N 1
ATOM 896 C CA . ALA A 1 114 ? -10.263 -8.668 26.008 1.00 76.31 114 ALA A CA 1
ATOM 897 C C . ALA A 1 114 ? -11.373 -9.652 25.592 1.00 76.31 114 ALA A C 1
ATOM 899 O O . ALA A 1 114 ? -11.595 -10.634 26.298 1.00 76.31 114 ALA A O 1
ATOM 900 N N . HIS A 1 115 ? -12.061 -9.394 24.475 1.00 67.31 115 HIS A N 1
ATOM 901 C CA . HIS A 1 115 ? -13.273 -10.117 24.075 1.00 67.31 115 HIS A CA 1
ATOM 902 C C . HIS A 1 115 ? -13.317 -10.507 22.592 1.00 67.31 115 HIS A C 1
ATOM 904 O O . HIS A 1 115 ? -14.040 -11.429 22.235 1.00 67.31 115 HIS A O 1
ATOM 910 N N . ASP A 1 116 ? -12.528 -9.846 21.752 1.00 71.06 116 ASP A N 1
ATOM 911 C CA . ASP A 1 116 ? -12.566 -9.937 20.301 1.00 71.06 116 ASP A CA 1
ATOM 912 C C . ASP A 1 116 ? -11.164 -10.152 19.722 1.00 71.06 116 ASP A C 1
ATOM 914 O O . ASP A 1 116 ? -10.145 -9.783 20.321 1.00 71.06 116 ASP A O 1
ATOM 918 N N . SER A 1 117 ? -11.112 -10.698 18.507 1.00 78.50 117 SER A N 1
ATOM 919 C CA . SER A 1 117 ? -9.898 -10.663 17.697 1.00 78.50 117 SER A CA 1
ATOM 920 C C . SER A 1 117 ? -9.812 -9.309 16.978 1.00 78.50 117 SER A C 1
ATOM 922 O O . SER A 1 117 ? -10.823 -8.777 16.546 1.00 78.50 117 SER A O 1
ATOM 924 N N . ILE A 1 118 ? -8.619 -8.709 16.914 1.00 89.75 118 ILE A N 1
ATOM 925 C CA . ILE A 1 118 ? -8.304 -7.555 16.046 1.00 89.75 118 ILE A CA 1
ATOM 926 C C . ILE A 1 118 ? -6.960 -7.824 15.351 1.00 89.75 118 ILE A C 1
ATOM 928 O O . ILE A 1 118 ? -5.943 -7.187 15.660 1.00 89.75 118 ILE A O 1
ATOM 932 N N . PRO A 1 119 ? -6.900 -8.866 14.497 1.00 91.81 119 PRO A N 1
ATOM 933 C CA . PRO A 1 119 ? -5.653 -9.429 13.983 1.00 91.81 119 PRO A CA 1
ATOM 934 C C . PRO A 1 119 ? -4.766 -8.408 13.266 1.00 91.81 119 PRO A C 1
ATOM 936 O O . PRO A 1 119 ? -3.536 -8.500 13.347 1.00 91.81 119 PRO A O 1
ATOM 939 N N . TRP A 1 120 ? -5.358 -7.405 12.611 1.00 94.94 120 TRP A N 1
ATOM 940 C CA . TRP A 1 120 ? -4.609 -6.449 11.800 1.00 94.94 120 TRP A CA 1
ATOM 941 C C . TRP A 1 120 ? -3.836 -5.426 12.637 1.00 94.94 120 TRP A C 1
ATOM 943 O O . TRP A 1 120 ? -2.807 -4.911 12.204 1.00 94.94 120 TRP A O 1
ATOM 953 N N . ASN A 1 121 ? -4.242 -5.192 13.890 1.00 93.06 121 ASN A N 1
ATOM 954 C CA . ASN A 1 121 ? -3.502 -4.318 14.806 1.00 93.06 121 ASN A CA 1
ATOM 955 C C . ASN A 1 121 ? -2.151 -4.891 15.258 1.00 93.06 121 ASN A C 1
ATOM 957 O O . ASN A 1 121 ? -1.388 -4.185 15.915 1.00 93.06 121 ASN A O 1
ATOM 961 N N . THR A 1 122 ? -1.864 -6.166 14.985 1.00 88.75 122 THR A N 1
ATOM 962 C CA . THR A 1 122 ? -0.610 -6.816 15.403 1.00 88.75 122 THR A CA 1
ATOM 963 C C . THR A 1 122 ? 0.121 -7.535 14.291 1.00 88.75 122 THR A C 1
ATOM 965 O O . THR A 1 122 ? 1.146 -8.142 14.572 1.00 88.75 122 THR A O 1
ATOM 968 N N . ASN A 1 123 ? -0.389 -7.526 13.062 1.00 91.56 123 ASN A N 1
ATOM 969 C CA . ASN A 1 123 ? 0.188 -8.299 11.966 1.00 91.56 123 ASN A CA 1
ATOM 970 C C . ASN A 1 123 ? 0.876 -7.439 10.893 1.00 91.56 123 ASN A C 1
ATOM 972 O O . ASN A 1 123 ? 1.230 -7.958 9.842 1.00 91.56 123 ASN A O 1
ATOM 976 N N . GLY A 1 124 ? 1.075 -6.144 11.141 1.00 89.44 124 GLY A N 1
ATOM 977 C CA . GLY A 1 124 ? 1.765 -5.249 10.210 1.00 89.44 124 GLY A CA 1
ATOM 978 C C . GLY A 1 124 ? 0.869 -4.555 9.181 1.00 89.44 124 GLY A C 1
ATOM 979 O O . GLY A 1 124 ? 1.375 -3.851 8.311 1.00 89.44 124 GLY A O 1
ATOM 980 N N . PHE A 1 125 ? -0.461 -4.672 9.282 1.00 94.00 125 PHE A N 1
ATOM 981 C CA . PHE A 1 125 ? -1.384 -3.905 8.434 1.00 94.00 125 PHE A CA 1
ATOM 982 C C . PHE A 1 125 ? -1.164 -2.384 8.528 1.00 94.00 125 PHE A C 1
ATOM 984 O O . PHE A 1 125 ? -1.241 -1.691 7.518 1.00 94.00 125 PHE A O 1
ATOM 991 N N . GLY A 1 126 ? -0.839 -1.855 9.709 1.00 86.56 126 GLY A N 1
ATOM 992 C CA . GLY A 1 126 ? -0.582 -0.423 9.904 1.00 86.56 126 GLY A CA 1
ATOM 993 C C . GLY A 1 126 ? 0.814 0.062 9.484 1.00 86.56 126 GLY A C 1
ATOM 994 O O . GLY A 1 126 ? 1.039 1.273 9.497 1.00 86.56 126 GLY A O 1
ATOM 995 N N . ASN A 1 127 ? 1.735 -0.844 9.131 1.00 84.44 127 ASN A N 1
ATOM 996 C CA . ASN A 1 127 ? 3.139 -0.503 8.893 1.00 84.44 127 ASN A CA 1
ATOM 997 C C . ASN A 1 127 ? 3.306 0.342 7.621 1.00 84.44 127 ASN A C 1
ATOM 999 O O . ASN A 1 127 ? 2.606 0.140 6.620 1.00 84.44 127 ASN A O 1
ATOM 1003 N N . LYS A 1 128 ? 4.259 1.279 7.663 1.00 81.62 128 LYS A N 1
ATOM 1004 C CA . LYS A 1 128 ? 4.678 2.085 6.502 1.00 81.62 128 LYS A CA 1
ATOM 1005 C C . LYS A 1 128 ? 5.755 1.352 5.690 1.00 81.62 128 LYS A C 1
ATOM 1007 O O . LYS A 1 128 ? 6.198 0.272 6.074 1.00 81.62 128 LYS A O 1
ATOM 1012 N N . ASP A 1 129 ? 6.172 1.938 4.563 1.00 80.62 129 ASP A N 1
ATOM 1013 C CA . ASP A 1 129 ? 7.298 1.414 3.780 1.00 80.62 129 ASP A CA 1
ATOM 1014 C C . ASP A 1 129 ? 8.552 1.300 4.670 1.00 80.62 129 ASP A C 1
ATOM 1016 O O . ASP A 1 129 ? 9.044 2.323 5.156 1.00 80.62 129 ASP A O 1
ATOM 1020 N N . PRO A 1 130 ? 9.099 0.090 4.883 1.00 79.94 130 PRO A N 1
ATOM 1021 C CA . PRO A 1 130 ? 10.265 -0.096 5.738 1.00 79.94 130 PRO A CA 1
ATOM 1022 C C . PRO A 1 130 ? 11.579 0.402 5.105 1.00 79.94 130 PRO A C 1
ATOM 1024 O O . PRO A 1 130 ? 12.623 0.392 5.766 1.00 79.94 130 PRO A O 1
ATOM 1027 N N . GLY A 1 131 ? 11.546 0.824 3.836 1.00 86.50 131 GLY A N 1
ATOM 1028 C CA . GLY A 1 131 ? 12.707 1.298 3.089 1.00 86.50 131 GLY A CA 1
ATOM 1029 C C . GLY A 1 131 ? 13.597 0.165 2.565 1.00 86.50 131 GLY A C 1
ATOM 1030 O O . GLY A 1 131 ? 13.563 -0.965 3.051 1.00 86.50 131 GLY A O 1
ATOM 1031 N N . ARG A 1 132 ? 14.457 0.493 1.590 1.00 87.19 132 ARG A N 1
ATOM 1032 C CA . ARG A 1 132 ? 15.270 -0.478 0.824 1.00 87.19 132 ARG A CA 1
ATOM 1033 C C . ARG A 1 132 ? 16.101 -1.441 1.685 1.00 87.19 132 ARG A C 1
ATOM 1035 O O . ARG A 1 132 ? 16.298 -2.595 1.318 1.00 87.19 132 ARG A O 1
ATOM 1042 N N . ASN A 1 133 ? 16.593 -0.990 2.842 1.00 84.81 133 ASN A N 1
ATOM 1043 C CA . ASN A 1 133 ? 17.423 -1.822 3.725 1.00 84.81 133 ASN A CA 1
ATOM 1044 C C . ASN A 1 133 ? 16.670 -3.031 4.303 1.00 84.81 133 ASN A C 1
ATOM 1046 O O . ASN A 1 133 ? 17.309 -3.977 4.762 1.00 84.81 133 ASN A O 1
ATOM 1050 N N . ARG A 1 134 ? 15.332 -3.024 4.280 1.00 85.06 134 ARG A N 1
ATOM 1051 C CA . ARG A 1 134 ? 14.505 -4.115 4.809 1.00 85.06 134 ARG A CA 1
ATOM 1052 C C . ARG A 1 134 ? 13.925 -5.038 3.738 1.00 85.06 134 ARG A C 1
ATOM 1054 O O . ARG A 1 134 ? 13.300 -6.025 4.101 1.00 85.06 134 ARG A O 1
ATOM 1061 N N . ASP A 1 135 ? 14.209 -4.812 2.459 1.00 88.88 135 ASP A N 1
ATOM 1062 C CA . ASP A 1 135 ? 13.666 -5.619 1.350 1.00 88.88 135 ASP A CA 1
ATOM 1063 C C . ASP A 1 135 ? 14.106 -7.082 1.419 1.00 88.88 135 ASP A C 1
ATOM 1065 O O . ASP A 1 135 ? 13.407 -7.982 0.973 1.00 88.88 135 ASP A O 1
ATOM 1069 N N . THR A 1 136 ? 15.282 -7.320 2.002 1.00 87.25 136 THR A N 1
ATOM 1070 C CA . THR A 1 136 ? 15.864 -8.658 2.187 1.00 87.25 136 THR A CA 1
ATOM 1071 C C . THR A 1 136 ? 15.378 -9.363 3.452 1.00 87.25 136 THR A C 1
ATOM 1073 O O . THR A 1 136 ? 15.708 -10.528 3.670 1.00 87.25 136 THR A O 1
ATOM 1076 N N . SER A 1 137 ? 14.616 -8.673 4.306 1.00 87.19 137 SER A N 1
ATOM 1077 C CA . SER A 1 137 ? 14.121 -9.250 5.554 1.00 87.19 137 SER A CA 1
ATOM 1078 C C . SER A 1 137 ? 13.028 -10.271 5.265 1.00 87.19 137 SER A C 1
ATOM 1080 O O . SER A 1 137 ? 12.121 -10.017 4.477 1.00 87.19 137 SER A O 1
ATOM 1082 N N . LEU A 1 138 ? 13.088 -11.417 5.946 1.00 88.88 138 LEU A N 1
ATOM 1083 C CA . LEU A 1 138 ? 12.029 -12.415 5.852 1.00 88.88 138 LEU A CA 1
ATOM 1084 C C . LEU A 1 138 ? 10.726 -11.858 6.424 1.00 88.88 138 LEU A C 1
ATOM 1086 O O . LEU A 1 138 ? 10.646 -11.494 7.602 1.00 88.88 138 LEU A O 1
ATOM 1090 N N . VAL A 1 139 ? 9.686 -11.850 5.597 1.00 88.38 139 VAL A N 1
ATOM 1091 C CA . VAL A 1 139 ? 8.335 -11.501 6.029 1.00 88.38 139 VAL A CA 1
ATOM 1092 C C . VAL A 1 139 ? 7.800 -12.640 6.897 1.00 88.38 139 VAL A C 1
ATOM 1094 O O . VAL A 1 139 ? 7.983 -13.821 6.600 1.00 88.38 139 VAL A O 1
ATOM 1097 N N . LYS A 1 140 ? 7.159 -12.308 8.017 1.00 89.75 140 LYS A N 1
ATOM 1098 C CA . LYS A 1 140 ? 6.566 -13.318 8.905 1.00 89.75 140 LYS A CA 1
ATOM 1099 C C . LYS A 1 140 ? 5.308 -13.895 8.255 1.00 89.75 140 LYS A C 1
ATOM 1101 O O . LYS A 1 140 ? 4.534 -13.150 7.672 1.00 89.75 140 LYS A O 1
ATOM 1106 N N . LYS A 1 141 ? 5.049 -15.195 8.411 1.00 89.81 141 LYS A N 1
ATOM 1107 C CA . LYS A 1 141 ? 3.892 -15.873 7.790 1.00 89.81 141 LYS A CA 1
ATOM 1108 C C . LYS A 1 141 ? 2.556 -15.267 8.214 1.00 89.81 141 LYS A C 1
ATOM 1110 O O . LYS A 1 141 ? 1.630 -15.199 7.423 1.00 89.81 141 LYS A O 1
ATOM 1115 N N . VAL A 1 142 ? 2.475 -14.814 9.463 1.00 90.06 142 VAL A N 1
ATOM 1116 C CA . VAL A 1 142 ? 1.275 -14.164 10.005 1.00 90.06 142 VAL A CA 1
ATOM 1117 C C . VAL A 1 142 ? 1.165 -12.690 9.617 1.00 90.06 142 VAL A C 1
ATOM 1119 O O . VAL A 1 142 ? 0.211 -12.050 10.034 1.00 90.06 142 VAL A O 1
ATOM 1122 N N . HIS A 1 143 ? 2.139 -12.125 8.892 1.00 94.62 143 HIS A N 1
ATOM 1123 C CA . HIS A 1 143 ? 2.118 -10.725 8.476 1.00 94.62 143 HIS A CA 1
ATOM 1124 C C . HIS A 1 143 ? 0.982 -10.470 7.482 1.00 94.62 143 HIS A C 1
ATOM 1126 O O . HIS A 1 143 ? 0.678 -11.338 6.662 1.00 94.62 143 HIS A O 1
ATOM 1132 N N . PHE A 1 144 ? 0.398 -9.269 7.517 1.00 95.69 144 PHE A N 1
ATOM 1133 C CA . PHE A 1 144 ? -0.692 -8.871 6.627 1.00 95.69 144 PHE A CA 1
ATOM 1134 C C . PHE A 1 144 ? -0.326 -9.125 5.166 1.00 95.69 144 PHE A C 1
ATOM 1136 O O . PHE A 1 144 ? -1.013 -9.880 4.499 1.00 95.69 144 PHE A O 1
ATOM 1143 N N . ASP A 1 145 ? 0.814 -8.599 4.713 1.00 95.25 145 ASP A N 1
ATOM 1144 C CA . ASP A 1 145 ? 1.272 -8.761 3.326 1.00 95.25 145 ASP A CA 1
ATOM 1145 C C . ASP A 1 145 ? 1.561 -10.217 2.919 1.00 95.25 145 ASP A C 1
ATOM 1147 O O . ASP A 1 145 ? 1.517 -10.533 1.740 1.00 95.25 145 ASP A O 1
ATOM 1151 N N . ALA A 1 146 ? 1.874 -11.112 3.863 1.00 94.50 146 ALA A N 1
ATOM 1152 C CA . ALA A 1 146 ? 2.054 -12.535 3.553 1.00 94.50 146 ALA A CA 1
ATOM 1153 C C . ALA A 1 146 ? 0.710 -13.273 3.454 1.00 94.50 146 ALA A C 1
ATOM 1155 O O . ALA A 1 146 ? 0.582 -14.225 2.691 1.00 94.50 146 ALA A O 1
ATOM 1156 N N . THR A 1 147 ? -0.276 -12.839 4.243 1.00 95.31 147 THR A N 1
ATOM 1157 C CA . THR A 1 147 ? -1.636 -13.400 4.244 1.00 95.31 147 THR A CA 1
ATOM 1158 C C . THR A 1 147 ? -2.434 -12.890 3.043 1.00 95.31 147 THR A C 1
ATOM 1160 O O . THR A 1 147 ? -3.150 -13.652 2.406 1.00 95.31 147 THR A O 1
ATOM 1163 N N . TYR A 1 148 ? -2.258 -11.608 2.728 1.00 96.62 148 TYR A N 1
ATOM 1164 C CA . TYR A 1 148 ? -2.960 -10.856 1.698 1.00 96.62 148 TYR A CA 1
ATOM 1165 C C . TYR A 1 148 ? -1.920 -10.130 0.834 1.00 96.62 148 TYR A C 1
ATOM 1167 O O . TYR A 1 148 ? -1.644 -8.937 1.042 1.00 96.62 148 TYR A O 1
ATOM 1175 N N . PRO A 1 149 ? -1.251 -10.866 -0.071 1.00 97.06 149 PRO A N 1
ATOM 1176 C CA . PRO A 1 149 ? -0.228 -10.293 -0.926 1.00 97.06 149 PRO A CA 1
ATOM 1177 C C . PRO A 1 149 ? -0.825 -9.313 -1.934 1.00 97.06 149 PRO A C 1
ATOM 1179 O O . PRO A 1 149 ? -2.035 -9.290 -2.159 1.00 97.06 149 PRO A O 1
ATOM 1182 N N . ILE A 1 150 ? 0.028 -8.496 -2.543 1.00 97.69 150 ILE A N 1
ATOM 1183 C CA . ILE A 1 150 ? -0.364 -7.632 -3.657 1.00 97.69 150 ILE A CA 1
ATOM 1184 C C . ILE A 1 150 ? -0.962 -8.446 -4.805 1.00 97.69 150 ILE A C 1
ATOM 1186 O O . ILE A 1 150 ? -0.482 -9.534 -5.132 1.00 97.69 150 ILE A O 1
ATOM 1190 N N . ASP A 1 151 ? -1.997 -7.899 -5.427 1.00 97.50 151 ASP A N 1
ATOM 1191 C CA . ASP A 1 151 ? -2.619 -8.481 -6.606 1.00 97.50 151 ASP A CA 1
ATOM 1192 C C . ASP A 1 151 ? -1.839 -8.112 -7.872 1.00 97.50 151 ASP A C 1
ATOM 1194 O O . ASP A 1 151 ? -1.983 -7.027 -8.430 1.00 97.50 151 ASP A O 1
ATOM 1198 N N . LEU A 1 152 ? -1.017 -9.043 -8.355 1.00 97.00 152 LEU A N 1
ATOM 1199 C CA . LEU A 1 152 ? -0.292 -8.883 -9.619 1.00 97.00 152 LEU A CA 1
ATOM 1200 C C . LEU A 1 152 ? -1.211 -8.960 -10.854 1.00 97.00 152 LEU A C 1
ATOM 1202 O O . LEU A 1 152 ? -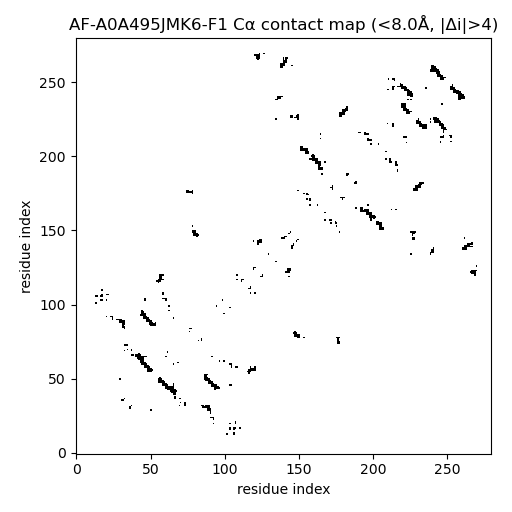0.794 -8.576 -11.948 1.00 97.00 152 LEU A O 1
ATOM 1206 N N . GLY A 1 153 ? -2.447 -9.433 -10.684 1.00 96.75 153 GLY A N 1
ATOM 1207 C CA . GLY A 1 153 ? -3.511 -9.400 -11.683 1.00 96.75 153 GLY A CA 1
ATOM 1208 C C . GLY A 1 153 ? -4.281 -8.077 -11.713 1.00 96.75 153 GLY A C 1
ATOM 1209 O O . GLY A 1 153 ? -5.224 -7.954 -12.498 1.00 96.75 153 GLY A O 1
ATOM 1210 N N . TYR A 1 154 ? -3.889 -7.084 -10.903 1.00 96.12 154 TYR A N 1
ATOM 1211 C CA . TYR A 1 154 ? -4.568 -5.795 -10.859 1.00 96.12 154 TYR A CA 1
ATOM 1212 C C . TYR A 1 154 ? -4.525 -5.109 -12.225 1.00 96.12 154 TYR A C 1
ATOM 1214 O O . TYR A 1 154 ? -3.460 -4.962 -12.834 1.00 96.12 154 TYR A O 1
ATOM 1222 N N . ARG A 1 155 ? -5.697 -4.684 -12.700 1.00 95.06 155 ARG A N 1
ATOM 1223 C CA . ARG A 1 155 ? -5.855 -4.004 -13.988 1.00 95.06 155 ARG A CA 1
ATOM 1224 C C . ARG A 1 155 ? -5.539 -2.528 -13.843 1.00 95.06 155 ARG A C 1
ATOM 1226 O O . ARG A 1 155 ? -6.089 -1.855 -12.979 1.00 95.06 155 ARG A O 1
ATOM 1233 N N . LEU A 1 156 ? -4.713 -2.018 -14.742 1.00 92.88 156 LEU A N 1
ATOM 1234 C CA . LEU A 1 156 ? -4.331 -0.615 -14.780 1.00 92.88 156 LEU A CA 1
ATOM 1235 C C . LEU A 1 156 ? -4.359 -0.094 -16.210 1.00 92.88 156 LEU A C 1
ATOM 1237 O O . LEU A 1 156 ? -4.144 -0.840 -17.163 1.00 92.88 156 LEU A O 1
ATOM 1241 N N . SER A 1 157 ? -4.648 1.197 -16.343 1.00 89.00 157 SER A N 1
ATOM 1242 C CA . SER A 1 157 ? -4.742 1.867 -17.638 1.00 89.00 157 SER A CA 1
ATOM 1243 C C . SER A 1 157 ? -3.575 2.831 -17.799 1.00 89.00 157 SER A C 1
ATOM 1245 O O . SER A 1 157 ? -3.402 3.752 -17.002 1.00 89.00 157 SER A O 1
ATOM 1247 N N . LEU A 1 158 ? -2.766 2.604 -18.829 1.00 92.44 158 LEU A N 1
ATOM 1248 C CA . LEU A 1 158 ? -1.721 3.520 -19.269 1.00 92.44 158 LEU A CA 1
ATOM 1249 C C . LEU A 1 158 ? -2.066 4.003 -20.675 1.00 92.44 158 LEU A C 1
ATOM 1251 O O . LEU A 1 158 ? -2.713 3.287 -21.435 1.00 92.44 158 LEU A O 1
ATOM 1255 N N . GLU A 1 159 ? -1.616 5.206 -21.025 1.00 93.12 159 GLU A N 1
ATOM 1256 C CA . GLU A 1 159 ? -1.754 5.703 -22.394 1.00 93.12 159 GLU A CA 1
ATOM 1257 C C . GLU A 1 159 ? -0.987 4.786 -23.371 1.00 93.12 159 GLU A C 1
ATOM 1259 O O . GLU A 1 159 ? 0.218 4.571 -23.177 1.00 93.12 159 GLU A O 1
ATOM 1264 N N . PRO A 1 160 ? -1.650 4.237 -24.408 1.00 95.81 160 PRO A N 1
ATOM 1265 C CA . PRO A 1 160 ? -0.992 3.398 -25.401 1.00 95.81 160 PRO A CA 1
ATOM 1266 C C . PRO A 1 160 ? 0.072 4.152 -26.205 1.00 95.81 160 PRO A C 1
ATOM 1268 O O . PRO A 1 160 ? -0.007 5.363 -26.416 1.00 95.81 160 PRO A O 1
ATOM 1271 N N . GLY A 1 161 ? 1.049 3.409 -26.726 1.00 96.56 161 GLY A N 1
ATOM 1272 C CA . GLY A 1 161 ? 2.106 3.925 -27.591 1.00 96.56 161 GLY A CA 1
ATOM 1273 C C . GLY A 1 161 ? 3.487 3.976 -26.938 1.00 96.56 161 GLY A C 1
ATOM 1274 O O . GLY A 1 161 ? 3.729 3.440 -25.854 1.00 96.56 161 GLY A O 1
ATOM 1275 N N . SER A 1 162 ? 4.433 4.588 -27.654 1.00 97.06 162 SER A N 1
ATOM 1276 C CA . SER A 1 162 ? 5.822 4.717 -27.209 1.00 97.06 162 SER A CA 1
ATOM 1277 C C . SER A 1 162 ? 5.980 5.935 -26.307 1.00 97.06 162 SER A C 1
ATOM 1279 O O . SER A 1 162 ? 5.792 7.066 -26.753 1.00 97.06 162 SER A O 1
ATOM 1281 N N . GLN A 1 163 ? 6.415 5.715 -25.071 1.00 97.44 163 GLN A N 1
ATOM 1282 C CA . GLN A 1 163 ? 6.648 6.773 -24.088 1.00 97.44 163 GLN A CA 1
ATOM 1283 C C . GLN A 1 163 ? 7.921 6.511 -23.271 1.00 97.44 163 GLN A C 1
ATOM 1285 O O . GLN A 1 163 ? 8.385 5.369 -23.211 1.00 97.44 163 GLN A O 1
ATOM 1290 N N . PRO A 1 164 ? 8.524 7.534 -22.638 1.00 98.25 164 PRO A N 1
ATOM 1291 C CA . PRO A 1 164 ? 9.641 7.319 -21.725 1.00 98.25 164 PRO A CA 1
ATOM 1292 C C . PRO A 1 164 ? 9.247 6.388 -20.576 1.00 98.25 164 PRO A C 1
ATOM 1294 O O . PRO A 1 164 ? 8.164 6.529 -20.003 1.00 98.25 164 PRO A O 1
ATOM 1297 N N . VAL A 1 165 ? 10.156 5.501 -20.167 1.00 98.38 165 VAL A N 1
ATOM 1298 C CA . VAL A 1 165 ? 9.955 4.630 -18.994 1.00 98.38 165 VAL A CA 1
ATOM 1299 C C . VAL A 1 165 ? 9.606 5.454 -17.748 1.00 98.38 165 VAL A C 1
ATOM 1301 O O . VAL A 1 165 ? 8.765 5.045 -16.954 1.00 98.38 165 VAL A O 1
ATOM 1304 N N . ALA A 1 166 ? 10.188 6.648 -17.599 1.00 98.00 166 ALA A N 1
ATOM 1305 C CA . ALA A 1 166 ? 9.876 7.562 -16.501 1.00 98.00 166 ALA A CA 1
ATOM 1306 C C . ALA A 1 166 ? 8.385 7.941 -16.437 1.00 98.00 166 ALA A C 1
ATOM 1308 O O . ALA A 1 166 ? 7.822 7.975 -15.348 1.00 98.00 166 ALA A O 1
ATOM 1309 N N . ALA A 1 167 ? 7.742 8.198 -17.581 1.00 97.56 167 ALA A N 1
ATOM 1310 C CA . ALA A 1 167 ? 6.324 8.555 -17.626 1.00 97.56 167 ALA A CA 1
ATOM 1311 C C . ALA A 1 167 ? 5.444 7.362 -17.225 1.00 97.56 167 ALA A C 1
ATOM 1313 O O . ALA A 1 167 ? 4.581 7.495 -16.357 1.00 97.56 167 ALA A O 1
ATOM 1314 N N . ALA A 1 168 ? 5.744 6.178 -17.769 1.00 97.19 168 ALA A N 1
ATOM 1315 C CA . ALA A 1 168 ? 5.040 4.947 -17.426 1.00 97.19 168 ALA A CA 1
ATOM 1316 C C . ALA A 1 168 ? 5.160 4.602 -15.928 1.00 97.19 168 ALA A C 1
ATOM 1318 O O . ALA A 1 168 ? 4.172 4.211 -15.312 1.00 97.19 168 ALA A O 1
ATOM 1319 N N . LEU A 1 169 ? 6.338 4.794 -15.317 1.00 97.75 169 LEU A N 1
ATOM 1320 C CA . LEU A 1 169 ? 6.549 4.566 -13.881 1.00 97.75 169 LEU A CA 1
ATOM 1321 C C . LEU A 1 169 ? 5.732 5.516 -12.997 1.00 97.75 169 LEU A C 1
ATOM 1323 O O . LEU A 1 169 ? 5.195 5.074 -11.985 1.00 97.75 169 LEU A O 1
ATOM 1327 N N . GLU A 1 170 ? 5.628 6.800 -13.352 1.00 96.56 170 GLU A N 1
ATOM 1328 C CA . GLU A 1 170 ? 4.834 7.766 -12.575 1.00 96.56 170 GLU A CA 1
ATOM 1329 C C . GLU A 1 170 ? 3.330 7.481 -12.671 1.00 96.56 170 GLU A C 1
ATOM 1331 O O . GLU A 1 170 ? 2.619 7.593 -11.671 1.00 96.56 170 GLU A O 1
ATOM 1336 N N . VAL A 1 171 ? 2.841 7.058 -13.843 1.00 95.38 171 VAL A N 1
ATOM 1337 C CA . VAL A 1 171 ? 1.456 6.585 -13.989 1.00 95.38 171 VAL A CA 1
ATOM 1338 C C . VAL A 1 171 ? 1.246 5.325 -13.156 1.00 95.38 171 VAL A C 1
ATOM 1340 O O . VAL A 1 171 ? 0.372 5.308 -12.298 1.00 95.38 171 VAL A O 1
ATOM 1343 N N . ALA A 1 172 ? 2.095 4.309 -13.318 1.00 95.94 172 ALA A N 1
ATOM 1344 C CA . ALA A 1 172 ? 1.988 3.060 -12.571 1.00 95.94 172 ALA A CA 1
ATOM 1345 C C . ALA A 1 172 ? 2.008 3.282 -11.054 1.00 95.94 172 ALA A C 1
ATOM 1347 O O . ALA A 1 172 ? 1.206 2.705 -10.333 1.00 95.94 172 ALA A O 1
ATOM 1348 N N . LYS A 1 173 ? 2.877 4.166 -10.560 1.00 95.44 173 LYS A N 1
ATOM 1349 C CA . LYS A 1 173 ? 2.959 4.509 -9.136 1.00 95.44 173 LYS A CA 1
ATOM 1350 C C . LYS A 1 173 ? 1.676 5.145 -8.588 1.00 95.44 173 LYS A C 1
ATOM 1352 O O . LYS A 1 173 ? 1.416 5.014 -7.396 1.00 95.44 173 LYS A O 1
ATOM 1357 N N . ARG A 1 174 ? 0.911 5.851 -9.424 1.00 93.50 174 ARG A N 1
ATOM 1358 C CA . ARG A 1 174 ? -0.369 6.468 -9.046 1.00 93.50 174 ARG A CA 1
ATOM 1359 C C . ARG A 1 174 ? -1.540 5.493 -9.169 1.00 93.50 174 ARG A C 1
ATOM 1361 O O . ARG A 1 174 ? -2.418 5.516 -8.317 1.00 93.50 174 ARG A O 1
ATOM 1368 N N . GLU A 1 175 ? -1.559 4.686 -10.226 1.00 93.88 175 GLU A N 1
ATOM 1369 C CA . GLU A 1 175 ? -2.671 3.776 -10.532 1.00 93.88 175 GLU A CA 1
ATOM 1370 C C . GLU A 1 175 ? -2.617 2.479 -9.716 1.00 93.88 175 GLU A C 1
ATOM 1372 O O . GLU A 1 175 ? -3.656 1.878 -9.444 1.00 93.88 175 GLU A O 1
ATOM 1377 N N . LEU A 1 176 ? -1.419 2.020 -9.336 1.00 95.94 176 LEU A N 1
ATOM 1378 C CA . LEU A 1 176 ? -1.279 0.805 -8.546 1.00 95.94 176 LEU A CA 1
ATOM 1379 C C . LEU A 1 176 ? -1.735 1.050 -7.095 1.00 95.94 176 LEU A C 1
ATOM 1381 O O . LEU A 1 176 ? -1.201 1.934 -6.422 1.00 95.94 176 LEU A O 1
ATOM 1385 N N . PRO A 1 177 ? -2.630 0.207 -6.553 1.00 95.31 177 PRO A N 1
ATOM 1386 C CA . PRO A 1 177 ? -3.122 0.278 -5.170 1.00 95.31 177 PRO A CA 1
ATOM 1387 C C . PRO A 1 177 ? -2.102 -0.232 -4.129 1.00 95.31 177 PRO A C 1
ATOM 1389 O O . PRO A 1 177 ? -2.421 -0.572 -2.989 1.00 95.31 177 PRO A O 1
ATOM 1392 N N . TYR A 1 178 ? -0.835 -0.316 -4.516 1.00 95.31 178 TYR A N 1
ATOM 1393 C CA . TYR A 1 178 ? 0.280 -0.699 -3.668 1.00 95.31 178 TYR A CA 1
ATOM 1394 C C . TYR A 1 178 ? 1.544 0.004 -4.148 1.00 95.31 178 TYR A C 1
ATOM 1396 O O . TYR A 1 178 ? 1.658 0.447 -5.290 1.00 95.31 178 TYR A O 1
ATOM 1404 N N . LEU A 1 179 ? 2.521 0.111 -3.251 1.00 95.44 179 LEU A N 1
ATOM 1405 C CA . LEU A 1 179 ? 3.752 0.830 -3.534 1.00 95.44 179 LEU A CA 1
ATOM 1406 C C . LEU A 1 179 ? 4.492 0.201 -4.727 1.00 95.44 179 LEU A C 1
ATOM 1408 O O . LEU A 1 179 ? 4.792 -0.992 -4.734 1.00 95.44 179 LEU A O 1
ATOM 1412 N N . LEU A 1 180 ? 4.855 1.037 -5.696 1.00 96.94 180 LEU A N 1
ATOM 1413 C CA . LEU A 1 180 ? 5.904 0.760 -6.670 1.00 96.94 180 LEU A CA 1
ATOM 1414 C C . LEU A 1 180 ? 7.103 1.645 -6.335 1.00 96.94 180 LEU A C 1
ATOM 1416 O O . LEU A 1 180 ? 7.089 2.858 -6.564 1.00 96.94 180 LEU A O 1
ATOM 1420 N N . ARG A 1 181 ? 8.148 1.040 -5.773 1.00 96.38 181 ARG A N 1
ATOM 1421 C CA . ARG A 1 181 ? 9.397 1.734 -5.468 1.00 96.38 181 ARG A CA 1
ATOM 1422 C C . ARG A 1 181 ? 10.436 1.433 -6.535 1.00 96.38 181 ARG A C 1
ATOM 1424 O O . ARG A 1 181 ? 10.633 0.292 -6.927 1.00 96.38 181 ARG A O 1
ATOM 1431 N N . PHE A 1 182 ? 11.156 2.452 -6.972 1.00 96.25 182 PHE A N 1
ATOM 1432 C CA . PHE A 1 182 ? 12.215 2.303 -7.963 1.00 96.25 182 PHE A CA 1
ATOM 1433 C C . PHE A 1 182 ? 13.402 3.203 -7.635 1.00 96.25 182 PHE A C 1
ATOM 1435 O O . PHE A 1 182 ? 13.285 4.140 -6.840 1.00 96.25 182 PHE A O 1
ATOM 1442 N N . ASP A 1 183 ? 14.562 2.893 -8.216 1.00 95.19 183 ASP A N 1
ATOM 1443 C CA . ASP A 1 183 ? 15.792 3.658 -8.000 1.00 95.19 183 ASP A CA 1
ATOM 1444 C C . ASP A 1 183 ? 15.597 5.137 -8.371 1.00 95.19 183 ASP A C 1
ATOM 1446 O O . ASP A 1 183 ? 15.247 5.458 -9.505 1.00 95.19 183 ASP A O 1
ATOM 1450 N N . ASN A 1 184 ? 15.822 6.046 -7.422 1.00 94.00 184 ASN A N 1
ATOM 1451 C CA . ASN A 1 184 ? 15.688 7.490 -7.619 1.00 94.00 184 ASN A CA 1
ATOM 1452 C C . ASN A 1 184 ? 17.039 8.203 -7.830 1.00 94.00 184 ASN A C 1
ATOM 1454 O O . ASN A 1 184 ? 17.082 9.441 -7.864 1.00 94.00 184 ASN A O 1
ATOM 1458 N N . GLY A 1 185 ? 18.124 7.441 -7.983 1.00 95.38 185 GLY A N 1
ATOM 1459 C CA . GLY A 1 185 ? 19.469 7.921 -8.256 1.00 95.38 185 GLY A CA 1
ATOM 1460 C C . GLY A 1 185 ? 19.588 8.606 -9.617 1.00 95.38 185 GLY A C 1
ATOM 1461 O O . GLY A 1 185 ? 18.825 8.357 -10.552 1.00 95.38 185 GL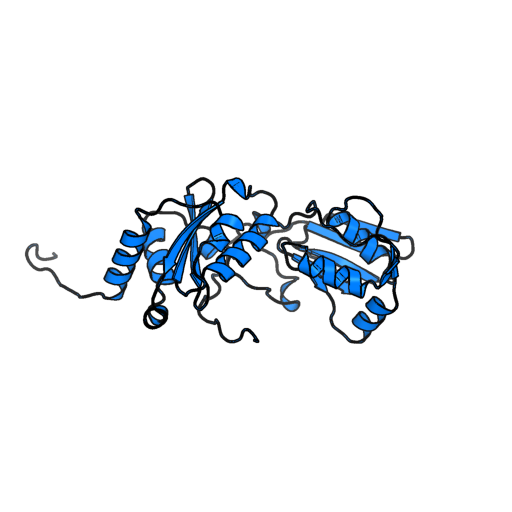Y A O 1
ATOM 1462 N N . VAL A 1 186 ? 20.578 9.493 -9.743 1.00 95.88 186 VAL A N 1
ATOM 1463 C CA . VAL A 1 186 ? 20.772 10.327 -10.944 1.00 95.88 186 VAL A CA 1
ATOM 1464 C C . VAL A 1 186 ? 20.954 9.477 -12.208 1.00 95.88 186 VAL A C 1
ATOM 1466 O O . VAL A 1 186 ? 20.358 9.782 -13.241 1.00 95.88 186 VAL A O 1
ATOM 1469 N N . ALA A 1 187 ? 21.731 8.393 -12.118 1.00 96.06 187 ALA A N 1
ATOM 1470 C CA . ALA A 1 187 ? 21.972 7.479 -13.234 1.00 96.06 187 ALA A CA 1
ATOM 1471 C C . ALA A 1 187 ? 20.695 6.736 -13.663 1.00 96.06 187 ALA A C 1
ATOM 1473 O O . ALA A 1 187 ? 20.370 6.715 -14.849 1.00 96.06 187 ALA A O 1
ATOM 1474 N N . ALA A 1 188 ? 19.933 6.205 -12.702 1.00 96.81 188 ALA A N 1
ATOM 1475 C CA . ALA A 1 188 ? 18.660 5.534 -12.953 1.00 96.81 188 ALA A CA 1
ATOM 1476 C C . ALA A 1 188 ? 17.641 6.471 -13.616 1.00 96.81 188 ALA A C 1
ATOM 1478 O O . ALA A 1 188 ? 17.097 6.158 -14.671 1.00 96.81 188 ALA A O 1
ATOM 1479 N N . LYS A 1 189 ? 17.472 7.684 -13.073 1.00 97.12 189 LYS A N 1
ATOM 1480 C CA . LYS A 1 189 ? 16.589 8.708 -13.652 1.00 97.12 189 LYS A CA 1
ATOM 1481 C C . LYS A 1 189 ? 16.957 9.067 -15.087 1.00 97.12 189 LYS A C 1
ATOM 1483 O O . LYS A 1 189 ? 16.068 9.354 -15.881 1.00 97.12 189 LYS A O 1
ATOM 1488 N N . LYS A 1 190 ? 18.252 9.087 -15.422 1.00 97.75 190 LYS A N 1
ATOM 1489 C CA . LYS A 1 190 ? 18.696 9.298 -16.802 1.00 97.75 190 LYS A CA 1
ATOM 1490 C C . LYS A 1 190 ? 18.249 8.141 -17.697 1.00 97.75 190 LYS A C 1
ATOM 1492 O O . LYS A 1 190 ? 17.610 8.396 -18.708 1.00 97.75 190 LYS A O 1
ATOM 1497 N N . ILE A 1 191 ? 18.490 6.898 -17.280 1.00 97.94 191 ILE A N 1
ATOM 1498 C CA . ILE A 1 191 ? 18.053 5.704 -18.020 1.00 97.94 191 ILE A CA 1
ATOM 1499 C C . ILE A 1 191 ? 16.541 5.738 -18.269 1.00 97.94 191 ILE A C 1
ATOM 1501 O O . ILE A 1 191 ? 16.121 5.551 -19.405 1.00 97.94 191 ILE A O 1
ATOM 1505 N N . TYR A 1 192 ? 15.724 6.038 -17.256 1.00 98.19 192 TYR A N 1
ATOM 1506 C CA . TYR A 1 192 ? 14.265 6.052 -17.415 1.00 98.19 192 TYR A CA 1
ATOM 1507 C C . TYR A 1 192 ? 13.755 7.125 -18.384 1.00 98.19 192 TYR A C 1
ATOM 1509 O O . TYR A 1 192 ? 12.706 6.946 -18.996 1.00 98.19 192 TYR A O 1
ATOM 1517 N N . ARG A 1 193 ? 14.458 8.257 -18.500 1.00 97.75 193 ARG A N 1
ATOM 1518 C CA . ARG A 1 193 ? 14.099 9.321 -19.449 1.00 97.75 193 ARG A CA 1
ATOM 1519 C C . ARG A 1 193 ? 14.546 9.003 -20.869 1.00 97.75 193 ARG A C 1
ATOM 1521 O O . ARG A 1 193 ? 13.816 9.304 -21.805 1.00 97.75 193 ARG A O 1
ATOM 1528 N N . ASP A 1 194 ? 15.726 8.407 -21.005 1.00 97.88 194 ASP A N 1
ATOM 1529 C CA . ASP A 1 194 ? 16.362 8.159 -22.302 1.00 97.88 194 ASP A CA 1
ATOM 1530 C C . ASP A 1 194 ? 15.890 6.832 -22.936 1.00 97.88 194 ASP A C 1
ATOM 1532 O O . ASP A 1 194 ? 16.133 6.584 -24.114 1.00 97.88 194 ASP A O 1
ATOM 1536 N N . THR A 1 195 ? 15.211 5.978 -22.163 1.00 97.81 195 THR A N 1
ATOM 1537 C CA . THR A 1 195 ? 14.666 4.687 -22.607 1.00 97.81 195 THR A CA 1
ATOM 1538 C C . THR A 1 195 ? 13.169 4.798 -22.857 1.00 97.81 195 THR A C 1
ATOM 1540 O O . THR A 1 195 ? 12.428 5.293 -22.004 1.00 97.81 195 THR A O 1
ATOM 1543 N N . THR A 1 196 ? 12.710 4.282 -23.994 1.00 98.06 196 THR A N 1
ATOM 1544 C CA . THR A 1 196 ? 11.287 4.213 -24.333 1.00 98.06 196 THR A CA 1
ATOM 1545 C C . THR A 1 196 ? 10.719 2.820 -24.088 1.00 98.06 196 THR A C 1
ATOM 1547 O O . THR A 1 196 ? 11.364 1.805 -24.346 1.00 98.06 196 THR A O 1
ATOM 1550 N N . VAL A 1 197 ? 9.485 2.778 -23.599 1.00 97.75 197 VAL A N 1
ATOM 1551 C CA . VAL A 1 197 ? 8.662 1.575 -23.490 1.00 97.75 197 VAL A CA 1
ATOM 1552 C C . VAL A 1 197 ? 7.472 1.716 -24.435 1.00 97.75 197 VAL A C 1
ATOM 1554 O O . VAL A 1 197 ? 6.895 2.796 -24.554 1.00 97.75 197 VAL A O 1
ATOM 1557 N N . SER A 1 198 ? 7.119 0.630 -25.124 1.00 96.94 198 SER A N 1
ATOM 1558 C CA . SER A 1 198 ? 5.896 0.562 -25.927 1.00 96.94 198 SER A CA 1
ATOM 1559 C C . SER A 1 198 ? 4.797 -0.076 -25.093 1.00 96.94 198 SER A C 1
ATOM 1561 O O . SER A 1 198 ? 4.911 -1.251 -24.730 1.00 96.94 198 SER A O 1
ATOM 1563 N N . ILE A 1 199 ? 3.760 0.703 -24.804 1.00 96.56 199 ILE A N 1
ATOM 1564 C CA . ILE A 1 199 ? 2.549 0.257 -24.120 1.00 96.56 199 ILE A CA 1
ATOM 1565 C C . ILE A 1 199 ? 1.527 -0.163 -25.188 1.00 96.56 199 ILE A C 1
ATOM 1567 O O . ILE A 1 199 ? 1.275 0.624 -26.106 1.00 96.56 199 ILE A O 1
ATOM 1571 N N . PRO A 1 200 ? 0.998 -1.396 -25.143 1.00 94.12 200 PRO A N 1
ATOM 1572 C CA . PRO A 1 200 ? 0.009 -1.855 -26.110 1.00 94.12 200 PRO A CA 1
ATOM 1573 C C . PRO A 1 200 ? -1.343 -1.152 -25.909 1.00 94.12 200 PRO A C 1
ATOM 1575 O O . PRO A 1 200 ? -1.657 -0.675 -24.822 1.00 94.12 200 PRO A O 1
ATOM 1578 N N . ASP A 1 201 ? -2.144 -1.097 -26.973 1.00 92.81 201 ASP A N 1
ATOM 1579 C CA . ASP A 1 201 ? -3.523 -0.590 -26.940 1.00 92.81 201 ASP A CA 1
ATOM 1580 C C . ASP A 1 201 ? -4.496 -1.717 -26.562 1.00 92.81 201 ASP A C 1
ATOM 1582 O O . ASP A 1 201 ? -5.372 -2.116 -27.329 1.00 92.81 201 ASP A O 1
ATOM 1586 N N . GLU A 1 202 ? -4.261 -2.320 -25.398 1.00 88.94 202 GLU A N 1
ATOM 1587 C CA . GLU A 1 202 ? -5.086 -3.397 -24.857 1.00 88.94 202 GLU A CA 1
ATOM 1588 C C . GLU A 1 202 ? -5.089 -3.362 -23.321 1.00 88.94 202 GLU A C 1
ATOM 1590 O O . GLU A 1 202 ? -4.157 -2.826 -22.716 1.00 88.94 202 GLU A O 1
ATOM 1595 N N . PRO A 1 203 ? -6.127 -3.906 -22.657 1.00 88.25 203 PRO A N 1
ATOM 1596 C CA . PRO A 1 203 ? -6.162 -3.972 -21.202 1.00 88.25 203 PRO A CA 1
ATOM 1597 C C . PRO A 1 203 ? -4.963 -4.742 -20.647 1.00 88.25 203 PRO A C 1
ATOM 1599 O O . PRO A 1 203 ? -4.740 -5.892 -21.018 1.00 88.25 203 PRO A O 1
ATOM 1602 N N . MET A 1 204 ? -4.246 -4.124 -19.711 1.00 93.50 204 MET A N 1
ATOM 1603 C CA . MET A 1 204 ? -3.056 -4.701 -19.090 1.00 93.50 204 MET A CA 1
ATOM 1604 C C . MET A 1 204 ? -3.312 -5.021 -17.623 1.00 93.50 204 MET A C 1
ATOM 1606 O O . MET A 1 204 ? -4.015 -4.280 -16.923 1.00 93.50 204 MET A O 1
ATOM 1610 N N . VAL A 1 205 ? -2.682 -6.084 -17.132 1.00 96.12 205 VAL A N 1
ATOM 1611 C CA . VAL A 1 205 ? -2.506 -6.301 -15.693 1.00 96.12 205 VAL A CA 1
ATOM 1612 C C . VAL A 1 205 ? -1.100 -5.898 -15.249 1.00 96.12 205 VAL A C 1
ATOM 1614 O O . VAL A 1 205 ? -0.205 -5.663 -16.068 1.00 9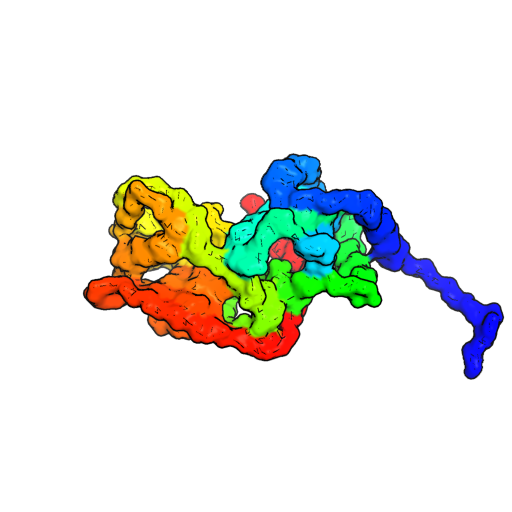6.12 205 VAL A O 1
ATOM 1617 N N . ALA A 1 206 ? -0.876 -5.806 -13.937 1.00 97.06 206 ALA A N 1
ATOM 1618 C CA . ALA A 1 206 ? 0.409 -5.374 -13.397 1.00 97.06 206 ALA A CA 1
ATOM 1619 C C . ALA A 1 206 ? 1.585 -6.245 -13.880 1.00 97.06 206 ALA A C 1
ATOM 1621 O O . ALA A 1 206 ? 2.655 -5.703 -14.160 1.00 97.06 206 ALA A O 1
ATOM 1622 N N . THR A 1 207 ? 1.402 -7.563 -14.045 1.00 97.25 207 THR A N 1
ATOM 1623 C CA . THR A 1 207 ? 2.448 -8.438 -14.611 1.00 97.25 207 THR A CA 1
ATOM 1624 C C . THR A 1 207 ? 2.867 -8.047 -16.024 1.00 97.25 207 THR A C 1
ATOM 1626 O O . THR A 1 207 ? 4.061 -8.091 -16.322 1.00 97.25 207 THR A O 1
ATOM 1629 N N . ASP A 1 208 ? 1.922 -7.631 -16.869 1.00 95.94 208 ASP A N 1
ATOM 1630 C CA . ASP A 1 208 ? 2.213 -7.251 -18.253 1.00 95.94 208 ASP A CA 1
ATOM 1631 C C . ASP A 1 208 ? 3.051 -5.975 -18.262 1.00 95.94 208 ASP A C 1
ATOM 1633 O O . ASP A 1 208 ? 4.121 -5.924 -18.873 1.00 95.94 208 ASP A O 1
ATOM 1637 N N . LEU A 1 209 ? 2.623 -4.961 -17.498 1.00 96.50 209 LEU A N 1
ATOM 1638 C CA . LEU A 1 209 ? 3.369 -3.711 -17.370 1.00 96.50 209 LEU A CA 1
ATOM 1639 C C . LEU A 1 209 ? 4.806 -3.970 -16.899 1.00 96.50 209 LEU A C 1
ATOM 1641 O O . LEU A 1 209 ? 5.748 -3.416 -17.468 1.00 96.50 209 LEU A O 1
ATOM 1645 N N . ILE A 1 210 ? 4.981 -4.804 -15.872 1.00 97.88 210 ILE A N 1
ATOM 1646 C CA . ILE A 1 210 ? 6.303 -5.159 -15.346 1.00 97.88 210 ILE A CA 1
ATOM 1647 C C . ILE A 1 210 ? 7.195 -5.729 -16.455 1.00 97.88 210 ILE A C 1
ATOM 1649 O O . ILE A 1 210 ? 8.360 -5.339 -16.579 1.00 97.88 210 ILE A O 1
ATOM 1653 N N . GLU A 1 211 ? 6.657 -6.627 -17.280 1.00 96.81 211 GLU A N 1
ATOM 1654 C CA . GLU A 1 211 ? 7.398 -7.239 -18.377 1.00 96.81 211 GLU A CA 1
ATOM 1655 C C . GLU A 1 211 ? 7.775 -6.215 -19.457 1.00 96.81 211 GLU A C 1
ATOM 1657 O O . GLU A 1 211 ? 8.921 -6.204 -19.916 1.00 96.81 211 GLU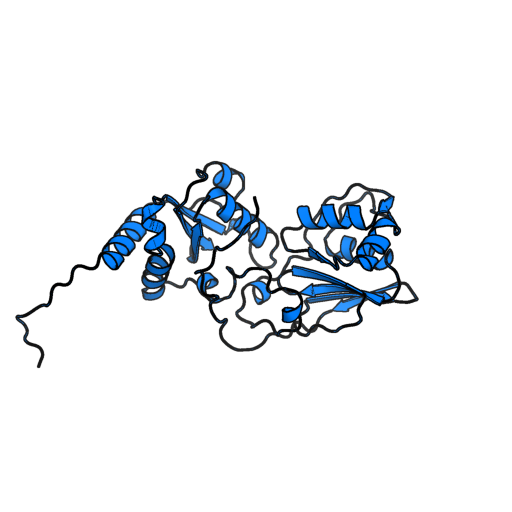 A O 1
ATOM 1662 N N . HIS A 1 212 ? 6.858 -5.311 -19.819 1.00 96.94 212 HIS A N 1
ATOM 1663 C CA . HIS A 1 212 ? 7.130 -4.211 -20.750 1.00 96.94 212 HIS A CA 1
ATOM 1664 C C . HIS A 1 212 ? 8.225 -3.269 -20.230 1.00 96.94 212 HIS A C 1
ATOM 1666 O O . HIS A 1 212 ? 9.159 -2.947 -20.972 1.00 96.94 212 HIS A O 1
ATOM 1672 N N . LEU A 1 213 ? 8.158 -2.875 -18.955 1.00 97.50 213 LEU A N 1
ATOM 1673 C CA . LEU A 1 213 ? 9.158 -2.012 -18.322 1.00 97.50 213 LEU A CA 1
ATOM 1674 C C . LEU A 1 213 ? 10.539 -2.675 -18.310 1.00 97.50 213 LEU A C 1
ATOM 1676 O O . LEU A 1 213 ? 11.515 -2.084 -18.772 1.00 97.50 213 LEU A O 1
ATOM 1680 N N . ILE A 1 214 ? 10.634 -3.920 -17.833 1.00 98.00 214 ILE A N 1
ATOM 1681 C CA . ILE A 1 214 ? 11.920 -4.620 -17.727 1.00 98.00 214 ILE A CA 1
ATOM 1682 C C . ILE A 1 214 ? 12.502 -4.942 -19.103 1.00 98.00 214 ILE A C 1
ATOM 1684 O O . ILE A 1 214 ? 13.716 -4.851 -19.278 1.00 98.00 214 ILE A O 1
ATOM 1688 N N . ARG A 1 215 ? 11.668 -5.244 -20.103 1.00 97.12 215 ARG A N 1
ATOM 1689 C CA . ARG A 1 215 ? 12.113 -5.455 -21.490 1.00 97.12 215 ARG A CA 1
ATOM 1690 C C . ARG A 1 215 ? 12.762 -4.210 -22.090 1.00 97.12 215 ARG A C 1
ATOM 1692 O O . ARG A 1 215 ? 13.744 -4.346 -22.821 1.00 97.12 215 ARG A O 1
ATOM 1699 N N . ALA A 1 216 ? 12.204 -3.034 -21.804 1.00 97.06 216 ALA A N 1
ATOM 1700 C CA . ALA A 1 216 ? 12.705 -1.761 -22.309 1.00 97.06 216 ALA A CA 1
ATOM 1701 C C . ALA A 1 216 ? 14.055 -1.382 -21.685 1.00 97.06 216 ALA A C 1
ATOM 1703 O O . ALA A 1 216 ? 14.914 -0.815 -22.359 1.00 97.06 216 ALA A O 1
ATOM 1704 N N . LEU A 1 217 ? 14.257 -1.708 -20.407 1.00 97.12 217 LEU A N 1
ATOM 1705 C CA . LEU A 1 217 ? 15.453 -1.324 -19.666 1.00 97.12 217 LEU A CA 1
ATOM 1706 C C . LEU A 1 217 ? 16.729 -2.068 -20.128 1.00 97.12 217 LEU A C 1
ATOM 1708 O O . LEU A 1 217 ? 16.658 -3.114 -20.784 1.00 97.12 217 LEU A O 1
ATOM 1712 N N . PRO A 1 218 ? 17.925 -1.537 -19.796 1.00 95.94 218 PRO A N 1
ATOM 1713 C CA . PRO A 1 218 ? 19.200 -2.211 -20.040 1.00 95.94 218 PRO A CA 1
ATOM 1714 C C . PRO A 1 218 ? 19.357 -3.543 -19.292 1.00 95.94 218 PRO A C 1
ATOM 1716 O O . PRO A 1 218 ? 18.653 -3.837 -18.328 1.00 95.94 218 PRO A O 1
ATOM 1719 N N . HIS A 1 219 ? 20.353 -4.332 -19.699 1.00 95.62 219 HIS A N 1
ATOM 1720 C CA . HIS A 1 219 ? 20.756 -5.541 -18.978 1.00 95.62 219 HIS A CA 1
ATOM 1721 C C . HIS A 1 219 ? 21.072 -5.262 -17.499 1.00 95.62 219 HIS A C 1
ATOM 1723 O O . HIS A 1 219 ? 21.681 -4.240 -17.179 1.00 95.62 219 HIS A O 1
ATOM 1729 N N . GLY A 1 220 ? 20.699 -6.193 -16.615 1.00 94.38 220 GLY A N 1
ATOM 1730 C CA . GLY A 1 220 ? 20.952 -6.090 -15.174 1.00 94.38 220 GLY A CA 1
ATOM 1731 C C . GLY A 1 220 ? 19.891 -5.309 -14.395 1.00 94.38 220 GLY A C 1
ATOM 1732 O O . GLY A 1 220 ? 20.074 -5.065 -13.209 1.00 94.38 220 GLY A O 1
ATOM 1733 N N . TRP A 1 221 ? 18.789 -4.915 -15.039 1.00 97.94 221 TRP A N 1
ATOM 1734 C CA . TRP A 1 221 ? 17.612 -4.395 -14.347 1.00 97.94 221 TRP A CA 1
ATOM 1735 C C . TRP A 1 221 ? 16.691 -5.523 -13.892 1.00 97.94 221 TRP A C 1
ATOM 1737 O O . TRP A 1 221 ? 16.427 -6.472 -14.637 1.00 97.94 221 TRP A O 1
ATOM 1747 N N . GLN A 1 222 ? 16.177 -5.377 -12.675 1.00 97.88 222 GLN A N 1
ATOM 1748 C CA . GLN A 1 222 ? 15.279 -6.317 -12.029 1.00 97.88 222 GLN A CA 1
ATOM 1749 C C . GLN A 1 222 ? 14.086 -5.578 -11.421 1.00 97.88 222 GLN A C 1
ATOM 1751 O O . GLN A 1 222 ? 14.257 -4.557 -10.754 1.00 97.88 222 GLN A O 1
ATOM 1756 N N . LEU A 1 223 ? 12.888 -6.135 -11.599 1.00 98.38 223 LEU A N 1
ATOM 1757 C CA . LEU A 1 223 ? 11.703 -5.782 -10.822 1.00 98.38 223 LEU A CA 1
ATOM 1758 C C . LEU A 1 223 ? 11.281 -6.995 -9.996 1.00 98.38 223 LEU A C 1
ATOM 1760 O O . LEU A 1 223 ? 11.188 -8.102 -10.519 1.00 98.38 223 LEU A O 1
ATOM 1764 N N . THR A 1 224 ? 11.047 -6.795 -8.704 1.00 98.31 224 THR A N 1
ATOM 1765 C CA . THR A 1 224 ? 10.653 -7.848 -7.762 1.00 98.31 224 THR A CA 1
ATOM 1766 C C . THR A 1 224 ? 9.297 -7.527 -7.157 1.00 98.31 224 THR A C 1
ATOM 1768 O O . THR A 1 224 ? 9.092 -6.432 -6.633 1.00 98.31 224 THR A O 1
ATOM 1771 N N . ALA A 1 225 ? 8.396 -8.505 -7.186 1.00 98.06 225 ALA A N 1
ATOM 1772 C CA . ALA A 1 225 ? 7.177 -8.508 -6.396 1.00 98.06 225 ALA A CA 1
ATOM 1773 C C . ALA A 1 225 ? 7.470 -9.072 -5.012 1.00 98.06 225 ALA A C 1
ATOM 1775 O O . ALA A 1 225 ? 7.645 -10.278 -4.838 1.00 98.06 225 ALA A O 1
ATOM 1776 N N . LEU A 1 226 ? 7.542 -8.181 -4.027 1.00 97.31 226 LEU A N 1
ATOM 1777 C CA . LEU A 1 226 ? 7.487 -8.552 -2.621 1.00 97.31 226 LEU A CA 1
ATOM 1778 C C . LEU A 1 226 ? 6.014 -8.687 -2.204 1.00 97.31 226 LEU A C 1
ATOM 1780 O O . LEU A 1 226 ? 5.134 -8.169 -2.891 1.00 97.31 226 LEU A O 1
ATOM 1784 N N . PRO A 1 227 ? 5.715 -9.345 -1.074 1.00 96.19 227 PRO A N 1
ATOM 1785 C CA . PRO A 1 227 ? 4.335 -9.616 -0.686 1.00 96.19 227 PRO A CA 1
ATOM 1786 C C . PRO A 1 227 ? 3.485 -8.344 -0.562 1.00 96.19 227 PRO A C 1
ATOM 1788 O O . PRO A 1 227 ? 2.301 -8.368 -0.863 1.00 96.19 227 PRO A O 1
ATOM 1791 N N . GLY A 1 228 ? 4.080 -7.217 -0.149 1.00 95.25 228 GLY A N 1
ATOM 1792 C CA . GLY A 1 228 ? 3.353 -5.967 0.091 1.00 95.25 228 GLY A CA 1
ATOM 1793 C C . GLY A 1 228 ? 3.496 -4.879 -0.975 1.00 95.25 228 GLY A C 1
ATOM 1794 O O . GLY A 1 228 ? 2.750 -3.903 -0.908 1.00 95.25 228 GLY A O 1
ATOM 1795 N N . TYR A 1 229 ? 4.465 -4.991 -1.891 1.00 96.38 229 TYR A N 1
ATOM 1796 C CA . TYR A 1 229 ? 4.835 -3.923 -2.830 1.00 96.38 229 TYR A CA 1
ATOM 1797 C C . TYR A 1 229 ? 5.803 -4.404 -3.925 1.00 96.38 229 TYR A C 1
ATOM 1799 O O . TYR A 1 229 ? 6.394 -5.481 -3.834 1.00 96.38 229 TYR A O 1
ATOM 1807 N N . LEU A 1 230 ? 5.996 -3.575 -4.952 1.00 98.00 230 LEU A N 1
ATOM 1808 C CA . LEU A 1 230 ? 6.964 -3.787 -6.027 1.00 98.00 230 LEU A CA 1
ATOM 1809 C C . LEU A 1 230 ? 8.234 -2.961 -5.796 1.00 98.00 230 LEU A C 1
ATOM 1811 O O . LEU A 1 230 ? 8.166 -1.805 -5.366 1.00 98.00 230 LEU A O 1
ATOM 1815 N N . ILE A 1 231 ? 9.388 -3.532 -6.142 1.00 97.94 231 ILE A N 1
ATOM 1816 C CA . ILE A 1 231 ? 10.677 -2.828 -6.187 1.00 97.94 231 ILE A CA 1
ATOM 1817 C C . ILE A 1 231 ? 11.347 -2.981 -7.548 1.00 97.94 231 ILE A C 1
ATOM 1819 O O . ILE A 1 231 ? 11.287 -4.060 -8.126 1.00 97.94 231 ILE A O 1
ATOM 1823 N N . MET A 1 232 ? 12.023 -1.940 -8.038 1.00 98.12 232 MET A N 1
ATOM 1824 C CA . MET A 1 232 ? 12.782 -1.984 -9.291 1.00 98.12 232 MET A CA 1
ATOM 1825 C C . MET A 1 232 ? 14.160 -1.321 -9.168 1.00 98.12 232 MET A C 1
ATOM 1827 O O . MET A 1 232 ? 14.263 -0.121 -8.892 1.00 98.12 232 MET A O 1
ATOM 1831 N N . TYR A 1 233 ? 15.215 -2.094 -9.424 1.00 97.31 233 TYR A N 1
ATOM 1832 C CA . TYR A 1 233 ? 16.611 -1.685 -9.258 1.00 97.31 233 TYR A CA 1
ATOM 1833 C C . TYR A 1 233 ? 17.512 -2.294 -10.344 1.00 97.31 233 TYR A C 1
ATOM 1835 O O . TYR A 1 233 ? 17.190 -3.321 -10.940 1.00 97.31 233 TYR A O 1
ATOM 1843 N N . ALA A 1 234 ? 18.664 -1.665 -10.581 1.00 96.25 234 ALA A N 1
ATOM 1844 C CA . ALA A 1 234 ? 19.754 -2.264 -11.348 1.00 96.25 234 ALA A CA 1
ATOM 1845 C C . ALA A 1 234 ? 20.562 -3.198 -10.433 1.00 96.25 234 ALA A C 1
ATOM 1847 O O . ALA A 1 234 ? 21.496 -2.762 -9.757 1.00 96.25 234 ALA A O 1
ATOM 1848 N N . GLU A 1 235 ? 20.155 -4.459 -10.352 1.00 93.62 235 GLU A N 1
ATOM 1849 C CA . GLU A 1 235 ? 20.765 -5.477 -9.502 1.00 93.62 235 GLU A CA 1
ATOM 1850 C C . GLU A 1 235 ? 20.416 -6.892 -9.982 1.00 93.62 235 GLU A C 1
ATOM 1852 O O . GLU A 1 235 ? 19.519 -7.096 -10.799 1.00 93.62 235 GLU A O 1
ATOM 1857 N N . ASP A 1 236 ? 21.134 -7.870 -9.437 1.00 92.94 236 ASP A N 1
ATOM 1858 C CA . ASP A 1 236 ? 20.844 -9.289 -9.599 1.00 92.94 236 ASP A CA 1
ATOM 1859 C C . ASP A 1 236 ? 20.738 -9.909 -8.206 1.00 92.94 236 ASP A C 1
ATOM 1861 O O . ASP A 1 236 ? 21.745 -10.233 -7.568 1.00 92.94 236 ASP A O 1
ATOM 1865 N N . ARG A 1 237 ? 19.513 -9.960 -7.674 1.00 94.19 237 ARG A N 1
ATOM 1866 C CA . ARG A 1 237 ? 19.283 -10.361 -6.284 1.00 94.19 237 ARG A CA 1
ATOM 1867 C C . ARG A 1 237 ? 18.084 -11.276 -6.142 1.00 94.19 237 ARG A C 1
ATOM 1869 O O . ARG A 1 237 ? 17.015 -11.018 -6.681 1.00 94.19 237 ARG A O 1
ATOM 1876 N N . GLU A 1 238 ? 18.244 -12.325 -5.353 1.00 94.00 238 GLU A N 1
ATOM 1877 C CA . GLU A 1 238 ? 17.125 -13.155 -4.924 1.00 94.00 238 GLU A CA 1
ATOM 1878 C C . GLU A 1 238 ? 16.563 -12.647 -3.600 1.00 94.00 238 GLU A C 1
ATOM 1880 O O . GLU A 1 238 ? 17.297 -12.290 -2.674 1.00 94.00 238 GLU A O 1
ATOM 1885 N N . TYR A 1 239 ? 15.239 -12.632 -3.520 1.00 93.94 239 TYR A N 1
ATOM 1886 C CA . TYR A 1 239 ? 14.498 -12.167 -2.362 1.00 93.94 239 TYR A CA 1
ATOM 1887 C C . TYR A 1 239 ? 13.708 -13.333 -1.788 1.00 93.94 239 TYR A C 1
ATOM 1889 O O . TYR A 1 239 ? 12.797 -13.853 -2.427 1.00 93.94 239 TYR A O 1
ATOM 1897 N N . ALA A 1 240 ? 14.052 -13.743 -0.568 1.00 93.88 240 ALA A N 1
ATOM 1898 C CA . ALA A 1 240 ? 13.487 -14.947 0.034 1.00 93.88 240 ALA A CA 1
ATOM 1899 C C . ALA A 1 240 ? 11.960 -14.877 0.215 1.00 93.88 240 ALA A C 1
ATOM 1901 O O . ALA A 1 240 ? 11.287 -15.895 0.121 1.00 93.88 240 ALA A O 1
ATOM 1902 N N . SER A 1 241 ? 11.396 -13.689 0.431 1.00 94.81 241 SER A N 1
ATOM 1903 C CA . SER A 1 241 ? 9.943 -13.512 0.535 1.00 94.81 241 SER A CA 1
ATOM 1904 C C . SER A 1 241 ? 9.286 -13.051 -0.767 1.00 94.81 241 SER A C 1
ATOM 1906 O O . SER A 1 241 ? 8.101 -12.742 -0.746 1.00 94.81 241 SER A O 1
ATOM 1908 N N . ALA A 1 242 ? 10.010 -12.970 -1.889 1.00 96.88 242 ALA A N 1
ATOM 1909 C CA . ALA A 1 242 ? 9.397 -12.554 -3.145 1.00 96.88 242 ALA A CA 1
ATOM 1910 C C . ALA A 1 242 ? 8.326 -13.544 -3.608 1.00 96.88 242 ALA A C 1
ATOM 1912 O O . ALA A 1 242 ? 8.461 -14.757 -3.437 1.00 96.88 242 ALA A O 1
ATOM 1913 N N . LEU A 1 243 ? 7.294 -12.983 -4.231 1.00 96.94 243 LEU A N 1
ATOM 1914 C CA . LEU A 1 243 ? 6.272 -13.700 -4.981 1.00 96.94 243 LEU A CA 1
ATOM 1915 C C . LEU A 1 243 ? 6.801 -14.070 -6.368 1.00 96.94 243 LEU A C 1
ATOM 1917 O O . LEU A 1 243 ? 6.613 -15.188 -6.821 1.00 96.94 243 LEU A O 1
ATOM 1921 N N . ALA A 1 244 ? 7.491 -13.135 -7.026 1.00 97.75 244 ALA A N 1
ATOM 1922 C CA . ALA A 1 244 ? 8.142 -13.321 -8.319 1.00 97.75 244 ALA A CA 1
ATOM 1923 C C . ALA A 1 244 ? 9.149 -12.193 -8.576 1.00 97.75 244 ALA A C 1
ATOM 1925 O O . ALA A 1 244 ? 9.109 -11.142 -7.929 1.00 97.75 244 ALA A O 1
ATOM 1926 N N . TRP A 1 245 ? 10.024 -12.379 -9.559 1.00 97.94 245 TRP A N 1
ATOM 1927 C CA . TRP A 1 245 ? 10.825 -11.294 -10.122 1.00 97.94 245 TRP A CA 1
ATOM 1928 C C . TRP A 1 245 ? 11.008 -11.442 -11.631 1.00 97.94 245 TRP A C 1
ATOM 1930 O O . TRP A 1 245 ? 10.920 -12.535 -12.193 1.00 97.94 245 TRP A O 1
ATOM 1940 N N . TRP A 1 246 ? 11.305 -10.317 -12.273 1.00 98.19 246 TRP A N 1
ATOM 1941 C CA . TRP A 1 246 ? 11.569 -10.188 -13.698 1.00 98.19 246 TRP A CA 1
ATOM 1942 C C . TRP A 1 246 ? 12.938 -9.559 -13.878 1.00 98.19 246 TRP A C 1
ATOM 1944 O O . TRP A 1 246 ? 13.199 -8.486 -13.336 1.00 98.19 246 TRP A O 1
ATOM 1954 N N . LYS A 1 247 ? 13.806 -10.221 -14.641 1.00 97.44 247 LYS A N 1
ATOM 1955 C CA . LYS A 1 247 ? 15.168 -9.749 -14.913 1.00 97.44 247 LYS A CA 1
ATOM 1956 C C . LYS A 1 247 ? 15.367 -9.524 -16.398 1.00 97.44 247 LYS A C 1
ATOM 1958 O O . LYS A 1 247 ? 15.008 -10.375 -17.218 1.00 97.44 247 LYS A O 1
ATOM 1963 N N . ARG A 1 248 ? 16.003 -8.404 -16.736 1.00 96.44 248 ARG A N 1
ATOM 1964 C CA . ARG A 1 248 ? 16.490 -8.143 -18.087 1.00 96.44 248 ARG A CA 1
ATOM 1965 C C . ARG A 1 248 ? 17.806 -8.881 -18.309 1.00 96.44 248 ARG A C 1
ATOM 1967 O O . ARG A 1 248 ? 18.831 -8.494 -17.748 1.00 96.44 248 ARG A O 1
ATOM 1974 N N . ASN A 1 249 ? 17.774 -9.904 -19.159 1.00 92.00 249 ASN A N 1
ATOM 1975 C CA . ASN A 1 249 ? 18.949 -10.661 -19.592 1.00 92.00 249 ASN A CA 1
ATOM 1976 C C . ASN A 1 249 ? 19.342 -10.284 -21.045 1.00 92.00 249 ASN A C 1
ATOM 1978 O O . ASN A 1 249 ? 18.719 -9.418 -21.666 1.00 92.00 249 ASN A O 1
ATOM 1982 N N . SER A 1 250 ? 20.385 -10.916 -21.591 1.00 87.12 250 SER A N 1
ATOM 1983 C CA . SER A 1 250 ? 20.875 -10.650 -22.955 1.00 87.12 250 SER A CA 1
ATOM 1984 C C . SER A 1 250 ? 19.906 -11.056 -24.074 1.00 87.12 250 SER A C 1
ATOM 1986 O O . SER A 1 250 ? 20.004 -10.522 -25.177 1.00 87.12 250 SER A O 1
ATOM 1988 N N . THR A 1 251 ? 18.968 -11.970 -23.817 1.00 85.88 251 THR A N 1
ATOM 1989 C CA . THR A 1 251 ? 18.051 -12.548 -24.814 1.00 85.88 251 THR A CA 1
ATOM 1990 C C . THR A 1 251 ? 16.604 -12.068 -24.678 1.00 85.88 251 THR A C 1
ATOM 1992 O O . THR A 1 251 ? 15.797 -12.305 -25.572 1.00 85.88 251 THR A O 1
ATOM 1995 N N . GLY A 1 252 ? 16.246 -11.371 -23.598 1.00 92.12 252 GLY A N 1
ATOM 1996 C CA . GLY A 1 252 ? 14.854 -11.057 -23.290 1.00 92.12 252 GLY A CA 1
ATOM 1997 C C . GLY A 1 252 ? 14.625 -10.689 -21.827 1.00 92.12 252 GLY A C 1
ATOM 1998 O O . GLY A 1 252 ? 15.487 -10.101 -21.168 1.00 92.12 252 GLY A O 1
ATOM 1999 N N . VAL A 1 253 ? 13.430 -11.018 -21.344 1.00 96.50 253 VAL A N 1
ATOM 2000 C CA . VAL A 1 253 ? 13.041 -10.926 -19.935 1.00 96.50 253 VAL A CA 1
ATOM 2001 C C . VAL A 1 253 ? 12.845 -12.344 -19.422 1.00 96.50 253 VAL A C 1
ATOM 2003 O O . VAL A 1 253 ? 12.170 -13.143 -20.067 1.00 96.50 253 VAL A O 1
ATOM 2006 N N . THR A 1 254 ? 13.424 -12.661 -18.268 1.00 96.50 254 THR A N 1
ATOM 2007 C CA . THR A 1 254 ? 13.116 -13.903 -17.551 1.00 96.50 254 THR A CA 1
ATOM 2008 C C . THR A 1 254 ? 12.265 -13.571 -16.343 1.00 96.50 254 THR A C 1
ATOM 2010 O O . THR A 1 254 ? 12.692 -12.799 -15.485 1.00 96.50 254 THR A O 1
ATOM 2013 N N . ARG A 1 255 ? 11.085 -14.189 -16.272 1.00 96.75 255 ARG A N 1
ATOM 2014 C CA . ARG A 1 255 ? 10.275 -14.255 -15.058 1.00 96.75 255 ARG A CA 1
ATOM 2015 C C . ARG A 1 255 ? 10.675 -15.491 -14.258 1.00 96.75 255 ARG A C 1
ATOM 2017 O O . ARG A 1 255 ? 10.829 -16.573 -14.821 1.00 96.75 255 ARG A O 1
ATOM 2024 N N . THR A 1 256 ? 10.822 -15.335 -12.953 1.00 97.00 256 THR A N 1
ATOM 2025 C CA . THR A 1 256 ? 11.060 -16.437 -12.018 1.00 97.00 256 THR A CA 1
ATOM 2026 C C . THR A 1 256 ? 10.048 -16.332 -10.891 1.00 97.00 256 THR A C 1
ATOM 2028 O O . THR A 1 256 ? 9.858 -15.248 -10.337 1.00 97.00 256 THR A O 1
ATOM 2031 N N . GLU A 1 257 ? 9.398 -17.448 -10.564 1.00 96.88 257 GLU A N 1
ATOM 2032 C CA . GLU A 1 257 ? 8.568 -17.524 -9.363 1.00 96.88 257 GLU A CA 1
ATOM 2033 C C . GLU A 1 257 ? 9.458 -17.404 -8.131 1.00 96.88 257 GLU A C 1
ATOM 2035 O O . GLU A 1 257 ? 10.510 -18.040 -8.033 1.00 96.88 257 GLU A O 1
ATOM 2040 N N . GLY A 1 258 ? 9.047 -16.548 -7.207 1.00 91.44 258 GLY A N 1
ATOM 2041 C CA . GLY A 1 258 ? 9.763 -16.345 -5.968 1.00 91.44 258 GLY A CA 1
ATOM 2042 C C . GLY A 1 258 ? 9.510 -17.504 -5.002 1.00 91.44 258 GLY A C 1
ATOM 2043 O O . GLY A 1 258 ? 8.489 -18.187 -5.085 1.00 91.44 258 GLY A O 1
ATOM 2044 N N . PRO A 1 259 ? 10.429 -17.746 -4.058 1.00 88.12 259 PRO A N 1
ATOM 2045 C CA . PRO A 1 259 ? 10.304 -18.864 -3.133 1.00 88.12 259 PRO A CA 1
ATOM 2046 C C . PRO A 1 259 ? 9.162 -18.690 -2.120 1.00 88.12 259 PRO A C 1
ATOM 2048 O O . PRO A 1 259 ? 8.780 -19.664 -1.472 1.00 88.12 259 PRO A O 1
ATOM 2051 N N . GLY A 1 260 ? 8.628 -17.473 -1.941 1.00 86.62 260 GLY A N 1
ATOM 2052 C CA . GLY A 1 260 ? 7.539 -17.214 -0.995 1.00 86.62 260 GLY A CA 1
ATOM 2053 C C . GLY A 1 260 ? 7.866 -17.670 0.431 1.00 86.62 260 GLY A C 1
ATOM 2054 O O . GLY A 1 260 ? 6.985 -18.124 1.162 1.00 86.62 260 GLY A O 1
ATOM 2055 N N . HIS A 1 261 ? 9.140 -17.621 0.835 1.00 89.12 261 HIS A N 1
ATOM 2056 C CA . HIS A 1 261 ? 9.545 -18.068 2.158 1.00 89.12 261 HIS A CA 1
ATOM 2057 C C . HIS A 1 261 ? 9.136 -17.036 3.203 1.00 89.12 261 HIS A C 1
ATOM 2059 O O . HIS A 1 261 ? 9.542 -15.867 3.170 1.00 89.12 261 HIS A O 1
ATOM 2065 N N . PHE A 1 262 ? 8.372 -17.514 4.180 1.00 87.44 262 PHE A N 1
ATOM 2066 C CA . PHE A 1 262 ? 7.896 -16.719 5.296 1.00 87.44 262 PHE A CA 1
ATOM 2067 C C . PHE A 1 262 ? 8.405 -17.276 6.622 1.00 87.44 262 PHE A C 1
ATOM 2069 O O . PHE A 1 262 ? 8.320 -18.476 6.887 1.00 87.44 262 PHE A O 1
ATOM 2076 N N . ALA A 1 263 ? 8.909 -16.394 7.483 1.00 78.19 263 ALA A N 1
ATOM 2077 C CA . ALA A 1 263 ? 9.389 -16.773 8.805 1.00 78.19 263 ALA A CA 1
ATOM 2078 C C . ALA A 1 263 ? 8.225 -17.131 9.746 1.00 78.19 263 ALA A C 1
ATOM 2080 O O . ALA A 1 263 ? 7.161 -16.506 9.718 1.00 78.19 263 ALA A O 1
ATOM 2081 N N . ALA A 1 26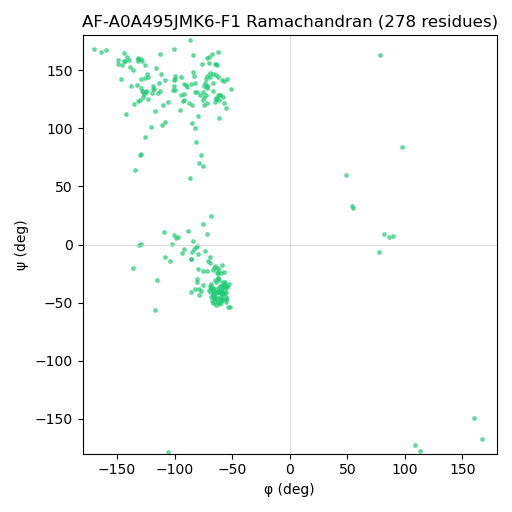4 ? 8.436 -18.104 10.632 1.00 75.50 264 ALA A N 1
ATOM 2082 C CA . ALA A 1 264 ? 7.530 -18.349 11.751 1.00 75.50 264 ALA A CA 1
ATOM 2083 C C . ALA A 1 264 ? 7.648 -17.239 12.817 1.00 75.50 264 ALA A C 1
ATOM 2085 O O . ALA A 1 264 ? 8.654 -16.535 12.896 1.00 75.50 264 ALA A O 1
ATOM 2086 N N . GLY A 1 265 ? 6.629 -17.102 13.669 1.00 77.75 265 GLY A N 1
ATOM 2087 C CA . GLY A 1 265 ? 6.630 -16.165 14.800 1.00 77.75 265 GLY A CA 1
ATOM 2088 C C . GLY A 1 265 ? 5.621 -15.021 14.671 1.00 77.75 265 GLY A C 1
ATOM 2089 O O . GLY A 1 265 ? 4.830 -14.969 13.733 1.00 77.75 265 GLY A O 1
ATOM 2090 N N . ARG A 1 266 ? 5.620 -14.116 15.657 1.00 74.69 266 ARG A N 1
ATOM 2091 C CA . ARG A 1 266 ? 4.681 -12.979 15.757 1.00 74.69 266 ARG A CA 1
ATOM 2092 C C . ARG A 1 266 ? 5.282 -11.720 15.156 1.00 74.69 266 ARG A C 1
ATOM 2094 O O . ARG A 1 266 ? 6.482 -11.510 15.307 1.00 74.69 266 ARG A O 1
ATOM 2101 N N . VAL A 1 267 ? 4.482 -10.872 14.514 1.00 74.12 267 VAL A N 1
ATOM 2102 C CA . VAL A 1 267 ? 4.925 -9.543 14.059 1.00 74.12 267 VAL A CA 1
ATOM 2103 C C . VAL A 1 267 ? 5.088 -8.634 15.276 1.00 74.12 267 VAL A C 1
ATOM 2105 O O . VAL A 1 267 ? 4.275 -8.671 16.198 1.00 74.12 267 VAL A O 1
ATOM 2108 N N . GLU A 1 268 ? 6.193 -7.891 15.321 1.00 67.00 268 GLU A N 1
ATOM 2109 C CA . GLU A 1 268 ? 6.386 -6.907 16.384 1.00 67.00 268 GLU A CA 1
ATOM 2110 C C . GLU A 1 268 ? 5.542 -5.683 16.029 1.00 67.00 268 GLU A C 1
ATOM 2112 O O . GLU A 1 268 ? 5.614 -5.233 14.883 1.00 67.00 268 GLU A O 1
ATOM 2117 N N . PRO A 1 269 ? 4.707 -5.177 16.948 1.00 55.28 269 PRO A N 1
ATOM 2118 C CA . PRO A 1 269 ? 3.957 -3.962 16.685 1.00 55.28 269 PRO A CA 1
ATOM 2119 C C . PRO A 1 269 ? 4.942 -2.804 16.499 1.00 55.28 269 PRO A C 1
ATOM 2121 O O . PRO A 1 269 ? 5.768 -2.555 17.377 1.00 55.28 269 PRO A O 1
ATOM 2124 N N . GLU A 1 270 ? 4.858 -2.094 15.372 1.00 52.72 270 GLU A N 1
ATOM 2125 C CA . GLU A 1 270 ? 5.474 -0.772 15.274 1.00 52.72 270 GLU A CA 1
ATOM 2126 C C . GLU A 1 270 ? 4.762 0.131 16.286 1.00 52.72 270 GLU A C 1
ATOM 2128 O O . GLU A 1 270 ? 3.529 0.183 16.320 1.00 52.72 270 GLU A O 1
ATOM 2133 N N . ASP A 1 271 ? 5.517 0.782 17.175 1.00 41.50 271 ASP A N 1
ATOM 2134 C CA . ASP A 1 271 ? 4.937 1.725 18.127 1.00 41.50 271 ASP A CA 1
ATOM 2135 C C . ASP A 1 271 ? 4.286 2.848 17.311 1.00 41.50 271 ASP A C 1
ATOM 2137 O O . ASP A 1 271 ? 4.972 3.641 16.667 1.00 41.50 271 ASP A O 1
ATOM 2141 N N . SER A 1 272 ? 2.952 2.890 17.292 1.00 39.94 272 SER A N 1
ATOM 2142 C CA . SER A 1 272 ? 2.135 3.813 16.490 1.00 39.94 272 SER A CA 1
ATOM 2143 C C . SER A 1 272 ? 2.234 5.281 16.948 1.00 39.94 272 SER A C 1
ATOM 2145 O O . SER A 1 272 ? 1.317 6.073 16.752 1.00 39.94 272 SER A O 1
ATOM 2147 N N . GLY A 1 273 ? 3.339 5.646 17.602 1.00 36.34 273 GLY A N 1
ATOM 2148 C CA . GLY A 1 273 ? 3.559 6.897 18.316 1.00 36.34 273 GLY A CA 1
ATOM 2149 C C . GLY A 1 273 ? 4.340 7.977 17.567 1.00 36.34 273 GLY A C 1
ATOM 2150 O O . GLY A 1 273 ? 4.619 9.004 18.174 1.00 36.34 273 GLY A O 1
ATOM 2151 N N . SER A 1 274 ? 4.693 7.812 16.290 1.00 34.38 274 SER A N 1
ATOM 2152 C CA . SER A 1 274 ? 5.385 8.876 15.543 1.00 34.38 274 SER A CA 1
ATOM 2153 C C . SER A 1 274 ? 4.715 9.182 14.204 1.00 34.38 274 SER A C 1
ATOM 2155 O O . SER A 1 274 ? 5.200 8.809 13.136 1.00 34.38 274 SER A O 1
ATOM 2157 N N . GLU A 1 275 ? 3.614 9.931 14.250 1.00 42.12 275 GLU A N 1
ATOM 2158 C CA . GLU A 1 275 ? 3.302 10.876 13.172 1.00 42.12 275 GLU A CA 1
ATOM 2159 C C . GLU A 1 275 ? 4.168 12.130 13.363 1.00 42.12 275 GLU A C 1
ATOM 2161 O O . GLU A 1 275 ? 3.691 13.195 13.736 1.00 42.12 275 GLU A O 1
ATOM 2166 N N . SER A 1 276 ? 5.475 12.005 13.137 1.00 35.56 276 SER A N 1
ATOM 2167 C CA . SER A 1 276 ? 6.352 13.158 12.949 1.00 35.56 276 SER A CA 1
ATOM 2168 C C . SER A 1 276 ? 6.812 13.198 11.494 1.00 35.56 276 SER A C 1
ATOM 2170 O O . SER A 1 276 ? 7.679 12.440 11.072 1.00 35.56 276 SER A O 1
ATOM 2172 N N . GLY A 1 277 ? 6.193 14.107 10.735 1.00 35.88 277 GLY A N 1
ATOM 2173 C CA . GLY A 1 277 ? 6.646 14.549 9.416 1.00 35.88 277 GLY A CA 1
ATOM 2174 C C . GLY A 1 277 ? 5.967 13.866 8.230 1.00 35.88 277 GLY A C 1
ATOM 2175 O O . GLY A 1 277 ? 6.532 12.962 7.626 1.00 35.88 277 GLY A O 1
ATOM 2176 N N . GLU A 1 278 ? 4.796 14.361 7.833 1.00 31.73 278 GLU A N 1
ATOM 2177 C CA . GLU A 1 278 ? 4.420 14.359 6.414 1.00 31.73 278 GLU A CA 1
ATOM 2178 C C . GLU A 1 278 ? 4.686 15.767 5.865 1.00 31.73 278 GLU A C 1
ATOM 2180 O O . GLU A 1 278 ? 4.335 16.740 6.540 1.00 31.73 278 GLU A O 1
ATOM 2185 N N . PRO A 1 279 ? 5.343 15.905 4.700 1.00 33.12 279 PRO A N 1
ATOM 2186 C CA . PRO A 1 279 ? 5.473 17.197 4.049 1.00 33.12 279 PRO A CA 1
ATOM 2187 C C . PRO A 1 279 ? 4.108 17.647 3.512 1.00 33.12 279 PRO A C 1
ATOM 2189 O O . PRO A 1 279 ? 3.274 16.816 3.148 1.00 33.12 279 PRO A O 1
ATOM 2192 N N . ALA A 1 280 ? 3.917 18.967 3.526 1.00 30.56 280 ALA A N 1
ATOM 2193 C CA . ALA A 1 280 ? 2.776 19.675 2.954 1.00 30.56 280 ALA A CA 1
ATOM 2194 C C . ALA A 1 280 ? 2.604 19.420 1.449 1.00 30.56 280 ALA A C 1
ATOM 2196 O O . ALA A 1 280 ? 3.627 19.150 0.775 1.00 30.56 280 ALA A O 1
#

Sequence (280 aa):
MANRWTAEFRLSITRALADQLATTLAPLEAAPLTPEHISTVMPRPGVYVLFLDGERVYVGKAARSLQDRLSQHYQKISGRSGIDLNDVRFVCVYVDEDLDAAAPEKLLIKKYRAHDSIPWNTNGFGNKDPGRNRDTSLVKKVHFDATYPIDLGYRLSLEPGSQPVAAALEVAKRELPYLLRFDNGVAAKKIYRDTTVSIPDEPMVATDLIEHLIRALPHGWQLTALPGYLIMYAEDREYASALAWWKRNSTGVTRTEGPGHFAAGRVEPEDSGSESGEPA

InterPro domains:
  IPR000305 GIY-YIG endonuclease [PS50164] (43-118)
  IPR000305 GIY-YIG endonuclease [SM00465] (44-126)
  IPR018575 Restriction endonuclease, type II, Eco29kI, GIY-YIG domain [PF09517] (61-136)
  IPR035901 GIY-YIG endonuclease superfamily [G3DSA:3.40.1440.10] (33-123)
  IPR035901 GIY-YIG endonuclease superfamily [SSF82771] (44-115)

Nearest PDB structures (foldseek):
  3mx4-assembly2_B  TM=7.451E-01  e=1.319E-05  Escherichia coli
  3mx1-assembly1_A-2  TM=7.351E-01  e=4.427E-05  Escherichia coli
  1yd3-assembly1_A  TM=7.009E-01  e=1.396E-03  Thermotoga maritima
  1yd5-assembly1_A  TM=7.004E-01  e=1.674E-03  Thermotoga maritima
  1yd1-assembly1_A  TM=7.001E-01  e=2.265E-03  Thermotoga maritima

pLDDT: mean 89.31, std 13.64, range [30.56, 98.56]

Foldseek 3Di:
DPDPPDDDDDDDPLLVLLVVQCVVQVVDDWAQLDLVVLVPFPQAWWKKFKDAQNATAAIDTDLGGPSVVSVLLLLQQVQWDPGDSRRMTMDIDHDDNVCVVSVNRVSNVVVCVVPGHHLCQWQCVPPDDPDPVCQQPFAACSHPLNNIFGDQQAWFDDDAAKDFQVVLQVRCCVGRSAHEEEDPDPVVVVQRHVWIFGHHPDIDGNVVSLQRSQQRGDAQWKWWRASGYIYIYSHDDAHQQTQWMWGDDPPGIDIDGHNNDHHYDTHGRDPPPDPDDDDD

Secondary structure (DSSP, 8-state):
---TT-------HHHHHHHHHHHHHTTPPPEESSHHHHHTS-S--EEEEEEETTEEEEEEEESS-HHHHHHHHHHHHHTBTT--GGGEEEEEEE--GGGGGG-HHHHHHHHHTTTS--GGGTTTTT-----GGGTTSPPBTTSHHHHS-B-TT-EE----EEEEHHHHHHHHHHHSSS-EEE--SHHHHHHHHH-EEEE-SS-EEHHHHHHHHHHHSPTTEEEEE-SS-EEEEES----TT-SEEEEE-SSSEEEEE-----B-SPPPPP-TT-------

Mean predicted aligned error: 6.71 Å

Solvent-accessible surface area (backbone atoms only — not comparable to full-atom values): 15780 Å² total; per-residue (Å²): 131,84,67,98,85,70,84,88,89,77,93,50,68,66,58,53,50,32,50,48,53,51,59,66,52,66,82,57,77,66,40,60,60,40,72,74,55,42,68,72,44,66,73,37,25,23,40,35,38,36,25,48,80,83,40,56,29,35,65,43,70,22,90,58,27,37,27,59,52,50,50,51,48,40,36,52,50,70,25,27,36,93,58,64,57,88,44,26,25,32,46,73,48,79,43,64,74,87,52,56,84,70,40,59,43,63,39,41,51,58,57,44,60,74,83,44,68,46,62,39,66,41,15,57,61,81,61,72,88,79,52,80,90,46,66,74,51,66,44,35,48,68,19,38,33,63,66,37,25,51,38,54,76,42,74,52,89,72,80,56,44,79,42,36,39,47,58,55,50,57,50,48,45,68,70,42,41,44,55,59,45,59,62,82,48,73,70,48,50,49,49,27,59,78,30,58,26,70,40,65,90,60,96,36,31,46,56,53,52,52,51,42,52,36,54,45,45,62,72,44,29,27,40,36,34,38,31,62,34,36,41,37,44,84,48,91,78,89,42,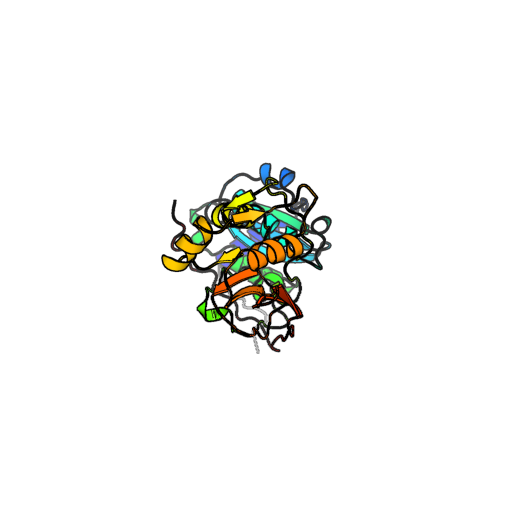56,34,13,56,28,36,37,35,14,50,99,89,47,65,47,77,43,80,33,74,55,43,52,37,86,68,82,55,76,64,76,78,89,80,70,95,75,82,78,84,131

Radius of gyration: 22.45 Å; Cα contacts (8 Å, |Δi|>4): 490; chains: 1; bounding box: 47×38×81 Å